Protein AF-A0A946B2M2-F1 (afdb_monomer_lite)

Secondary structure (DSSP, 8-state):
---------GGGSHHHHHHHHHHHHHHHHHHHHT-GGGGPBPTTSSBTTHHHHHHHHHHHHHHHHHHHSTTTT---HHHHH--HHHHHHHHHHHHHHHHHHHHHT-SSSSHHHHHHHHTT-TTTT-HHHHHHHHHHHHHHHTT-SSHHHHHHHHHHHHHHHHHHHHHHTPPPS--HHHHHHT--

pLDDT: mean 78.38, std 13.94, range [40.47, 95.69]

Structure (mmCIF, N/CA/C/O backbone):
data_AF-A0A946B2M2-F1
#
_entry.id   AF-A0A946B2M2-F1
#
loop_
_atom_site.group_PDB
_atom_site.id
_atom_site.type_symbol
_atom_site.label_atom_id
_atom_site.label_alt_id
_atom_site.label_comp_id
_atom_site.label_asym_id
_atom_site.label_entity_id
_atom_site.label_seq_id
_atom_site.pdbx_PDB_ins_code
_atom_site.Cartn_x
_atom_site.Cartn_y
_atom_site.Cartn_z
_atom_site.occupancy
_atom_site.B_iso_or_equiv
_atom_site.auth_seq_id
_atom_site.auth_comp_id
_atom_site.auth_asym_id
_atom_site.auth_atom_id
_atom_site.pdbx_PDB_model_num
ATOM 1 N N . MET A 1 1 ? -23.401 0.596 40.577 1.00 40.47 1 MET A N 1
ATOM 2 C CA . MET A 1 1 ? -22.222 1.170 39.893 1.00 40.47 1 MET A CA 1
ATOM 3 C C . MET A 1 1 ? -22.593 1.368 38.434 1.00 40.47 1 MET A C 1
ATOM 5 O O . MET A 1 1 ? -22.534 0.420 37.668 1.00 40.47 1 MET A O 1
ATOM 9 N N . ALA A 1 2 ? -23.082 2.554 38.077 1.00 41.03 2 ALA A N 1
ATOM 10 C CA . ALA A 1 2 ? -23.330 2.902 36.684 1.00 41.03 2 ALA A CA 1
ATOM 11 C C . ALA A 1 2 ? -21.979 3.279 36.066 1.00 41.03 2 ALA A C 1
ATOM 13 O O . ALA A 1 2 ? -21.450 4.355 36.348 1.00 41.03 2 ALA A O 1
ATOM 14 N N . SER A 1 3 ? -21.371 2.362 35.312 1.00 44.16 3 SER A N 1
ATOM 15 C CA . SER A 1 3 ? -20.248 2.710 34.448 1.00 44.16 3 SER A CA 1
ATOM 16 C C . SER A 1 3 ? -20.765 3.712 33.428 1.00 44.16 3 SER A C 1
ATOM 18 O O . SER A 1 3 ? -21.754 3.458 32.747 1.00 44.16 3 SER A O 1
ATOM 20 N N . SER A 1 4 ? -20.136 4.879 33.363 1.00 44.62 4 SER A N 1
ATOM 21 C CA . SER A 1 4 ? -20.379 5.841 32.302 1.00 44.62 4 SER A CA 1
ATOM 22 C C . SER A 1 4 ? -19.952 5.208 30.980 1.00 44.62 4 SER A C 1
ATOM 24 O O . SER A 1 4 ? -18.783 5.263 30.600 1.00 44.62 4 SER A O 1
ATOM 26 N N . ASP A 1 5 ? -20.904 4.568 30.300 1.00 46.06 5 ASP A N 1
ATOM 27 C CA . ASP A 1 5 ? -20.761 4.100 28.926 1.00 46.06 5 ASP A CA 1
ATOM 28 C C . ASP A 1 5 ? -20.533 5.326 28.044 1.00 46.06 5 ASP A C 1
ATOM 30 O O . ASP A 1 5 ? -21.447 5.917 27.469 1.00 46.06 5 ASP A O 1
ATOM 34 N N . ARG A 1 6 ? -19.271 5.751 27.938 1.00 54.22 6 ARG A N 1
ATOM 35 C CA . ARG A 1 6 ? -18.844 6.493 26.761 1.00 54.22 6 ARG A CA 1
ATOM 36 C C . ARG A 1 6 ? -19.046 5.523 25.616 1.00 54.22 6 ARG A C 1
ATOM 38 O O . ARG A 1 6 ? -18.248 4.600 25.471 1.00 54.22 6 ARG A O 1
ATOM 45 N N . SER A 1 7 ? -20.117 5.717 24.851 1.00 56.78 7 SER A N 1
ATOM 46 C CA . SER A 1 7 ? -20.388 4.942 23.647 1.00 56.78 7 SER A CA 1
ATOM 47 C C . SER A 1 7 ? -19.100 4.882 22.830 1.00 56.78 7 SER A C 1
ATOM 49 O O . SER A 1 7 ? -18.625 5.907 22.325 1.00 56.78 7 SER A O 1
ATOM 51 N N . V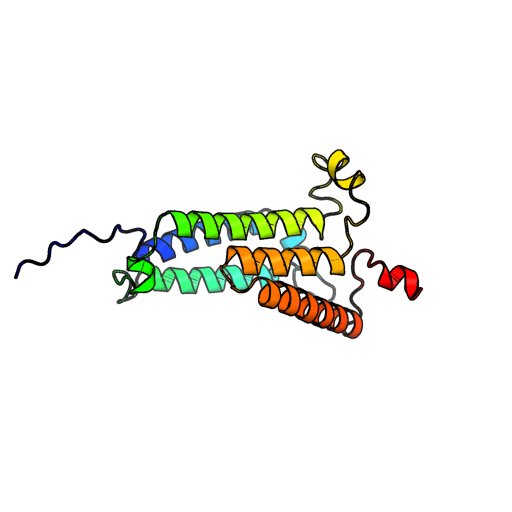AL A 1 8 ? -18.483 3.705 22.766 1.00 62.12 8 VAL A N 1
ATOM 52 C CA . VAL A 1 8 ? -17.344 3.481 21.885 1.00 62.12 8 VAL A CA 1
ATOM 53 C C . VAL A 1 8 ? -17.871 3.768 20.484 1.00 62.12 8 VAL A C 1
ATOM 55 O O . VAL A 1 8 ? -18.831 3.140 20.045 1.00 62.12 8 VAL A O 1
ATOM 58 N N . GLY A 1 9 ? -17.333 4.800 19.828 1.00 72.88 9 GLY A N 1
ATOM 59 C CA . GLY A 1 9 ? -17.824 5.213 18.514 1.00 72.88 9 GLY A CA 1
ATOM 60 C C . GLY A 1 9 ? -17.804 4.026 17.553 1.00 72.88 9 GLY A C 1
ATOM 61 O O . GLY A 1 9 ? -16.841 3.266 17.558 1.00 72.88 9 GLY A O 1
ATOM 62 N N . TRP A 1 10 ? -18.847 3.869 16.737 1.00 80.00 10 TRP A N 1
ATOM 63 C CA . TRP A 1 10 ? -19.050 2.704 15.862 1.00 80.00 10 TRP A CA 1
ATOM 64 C C . TRP A 1 10 ? -17.835 2.369 14.975 1.00 80.00 10 TRP A C 1
ATOM 66 O O . TRP A 1 10 ? -17.533 1.208 14.741 1.00 80.00 10 TRP A O 1
ATOM 76 N N . LEU A 1 11 ? -17.056 3.375 14.568 1.00 75.94 11 LEU A N 1
ATOM 77 C CA . LEU A 1 11 ? -15.802 3.204 13.816 1.00 75.94 11 LEU A CA 1
ATOM 78 C C . LEU A 1 11 ? -14.666 2.506 14.590 1.00 75.94 11 LEU A C 1
ATOM 80 O O . LEU A 1 11 ? -13.650 2.165 13.995 1.00 75.94 11 LEU A O 1
ATOM 84 N N . ARG A 1 12 ? -14.802 2.318 15.906 1.00 78.50 12 ARG A N 1
ATOM 85 C CA . ARG A 1 12 ? -13.830 1.634 16.777 1.00 78.50 12 ARG A CA 1
ATOM 86 C C . ARG A 1 12 ? -14.253 0.206 17.133 1.00 78.50 12 ARG A C 1
ATOM 88 O O . ARG A 1 12 ? -13.655 -0.394 18.023 1.00 78.50 12 ARG A O 1
ATOM 95 N N . THR A 1 13 ? -15.287 -0.323 16.481 1.00 85.50 13 THR A N 1
ATOM 96 C CA . THR A 1 13 ? -15.691 -1.730 16.589 1.00 85.50 13 THR A CA 1
ATOM 97 C C . THR A 1 13 ? -15.158 -2.528 15.403 1.00 85.50 13 THR A C 1
ATOM 99 O O . THR A 1 13 ? -14.848 -1.964 14.347 1.00 85.50 13 THR A O 1
ATOM 102 N N . ASN A 1 14 ? -15.104 -3.854 15.550 1.00 85.88 14 ASN A N 1
ATOM 103 C CA . ASN A 1 14 ? -14.783 -4.762 14.447 1.00 85.88 14 ASN A CA 1
ATOM 104 C C . ASN A 1 14 ? -15.678 -4.502 13.226 1.00 85.88 14 ASN A C 1
ATOM 106 O O . ASN A 1 14 ? -15.191 -4.505 12.100 1.00 85.88 14 ASN A O 1
ATOM 110 N N . GLN A 1 15 ? -16.965 -4.218 13.445 1.00 89.00 15 GLN A N 1
ATOM 111 C CA . GLN A 1 15 ? -17.914 -3.904 12.382 1.00 89.00 15 GLN A CA 1
ATOM 112 C C . GLN A 1 15 ? -17.542 -2.619 11.633 1.00 89.00 15 GLN A C 1
ATOM 114 O O . GLN A 1 15 ? -17.567 -2.607 10.404 1.00 89.00 15 GLN A O 1
ATOM 119 N N . GLY A 1 16 ? -17.176 -1.549 12.344 1.00 86.81 16 GLY A N 1
ATOM 120 C CA . GLY A 1 16 ? -16.793 -0.283 11.717 1.00 86.81 16 GLY A CA 1
ATOM 121 C C . GLY A 1 16 ? -15.514 -0.398 10.885 1.00 86.81 16 GLY A C 1
ATOM 122 O O . GLY A 1 16 ? -15.466 0.068 9.745 1.00 86.81 16 GLY A O 1
ATOM 123 N N . VAL A 1 17 ? -14.493 -1.074 11.421 1.00 87.50 17 VAL A N 1
ATOM 124 C CA . VAL A 1 17 ? -13.232 -1.322 10.702 1.00 87.50 17 VAL A CA 1
ATOM 125 C C . VAL A 1 17 ? -13.461 -2.247 9.506 1.00 87.50 17 VAL A C 1
ATOM 127 O O . VAL A 1 17 ? -12.996 -1.951 8.406 1.00 87.50 17 VAL A O 1
ATOM 130 N N . ALA A 1 18 ? -14.233 -3.322 9.684 1.00 90.38 18 ALA A N 1
ATOM 131 C CA . ALA A 1 18 ? -14.575 -4.231 8.597 1.00 90.38 18 ALA A CA 1
ATOM 132 C C . ALA A 1 18 ? -15.363 -3.523 7.486 1.00 90.38 18 ALA A C 1
ATOM 134 O O . ALA A 1 18 ? -15.085 -3.750 6.314 1.00 90.38 18 ALA A O 1
ATOM 135 N N . ALA A 1 19 ? -16.283 -2.612 7.820 1.00 91.81 19 ALA A N 1
ATOM 136 C CA . ALA A 1 19 ? -17.015 -1.834 6.820 1.00 91.81 19 ALA A CA 1
ATOM 137 C C . ALA A 1 19 ? -16.071 -0.967 5.976 1.00 91.81 19 ALA A C 1
ATOM 139 O O . ALA A 1 19 ? -16.176 -0.954 4.751 1.00 91.81 19 ALA A O 1
ATOM 140 N N . CYS A 1 20 ? -15.111 -0.295 6.620 1.00 89.31 20 CYS A N 1
ATOM 141 C CA . CYS A 1 20 ? -14.085 0.487 5.931 1.00 89.31 20 CYS A CA 1
ATOM 142 C C . CYS A 1 20 ? -13.247 -0.390 4.985 1.00 89.31 20 CYS A C 1
ATOM 144 O O . CYS A 1 20 ? -13.060 -0.052 3.816 1.00 89.31 20 CYS A O 1
ATOM 146 N N . LEU A 1 21 ? -12.806 -1.556 5.465 1.00 90.81 21 LEU A N 1
ATOM 147 C CA . LEU A 1 21 ? -12.039 -2.509 4.664 1.00 90.81 21 LEU A CA 1
ATOM 1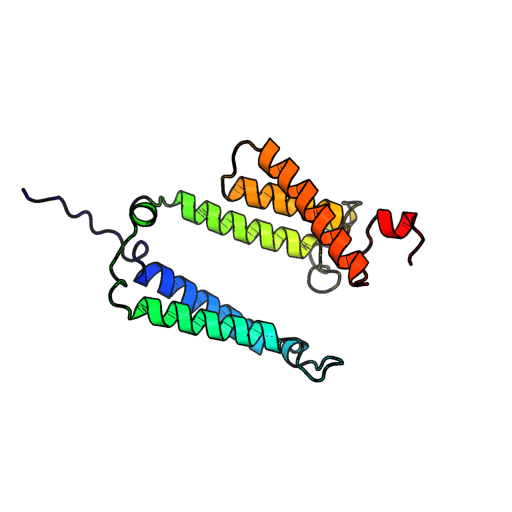48 C C . LEU A 1 21 ? -12.850 -3.072 3.489 1.00 90.81 21 LEU A C 1
ATOM 150 O O . LEU A 1 21 ? -12.305 -3.188 2.397 1.00 90.81 21 LEU A O 1
ATOM 154 N N . VAL A 1 22 ? -14.144 -3.365 3.661 1.00 95.06 22 VAL A N 1
ATOM 155 C CA . VAL A 1 22 ? -15.023 -3.785 2.554 1.00 95.06 22 VAL A CA 1
ATOM 156 C C . VAL A 1 22 ? -15.094 -2.703 1.483 1.00 95.06 22 VAL A C 1
ATOM 158 O O . VAL A 1 22 ? -14.900 -3.010 0.310 1.00 95.06 22 VAL A O 1
ATOM 161 N N . VAL A 1 23 ? -15.322 -1.443 1.867 1.00 94.12 23 VAL A N 1
ATOM 162 C CA . VAL A 1 23 ? -15.361 -0.324 0.911 1.00 94.12 23 VAL A CA 1
ATOM 163 C C . VAL A 1 23 ? -14.028 -0.198 0.169 1.00 94.12 23 VAL A C 1
ATOM 165 O O . VAL A 1 23 ? -14.025 -0.090 -1.056 1.00 94.12 23 VAL A O 1
ATOM 168 N N . ALA A 1 24 ? -12.900 -0.284 0.879 1.00 91.00 24 ALA A N 1
ATOM 169 C CA . ALA A 1 24 ? -11.573 -0.239 0.269 1.00 91.00 24 ALA A CA 1
ATOM 170 C C . ALA A 1 24 ? -11.327 -1.413 -0.700 1.00 91.00 24 ALA A C 1
ATOM 172 O O . ALA A 1 24 ? -10.805 -1.204 -1.793 1.00 91.00 24 ALA A O 1
ATOM 173 N N . MET A 1 25 ? -11.736 -2.634 -0.340 1.00 93.31 25 MET A N 1
ATOM 174 C CA . MET A 1 25 ? -11.599 -3.816 -1.200 1.00 93.31 25 MET A CA 1
ATOM 175 C C . MET A 1 25 ? -12.506 -3.747 -2.433 1.00 93.31 25 MET A C 1
ATOM 177 O O . MET A 1 25 ? -12.078 -4.116 -3.523 1.00 93.31 25 MET A O 1
ATOM 181 N N . LEU A 1 26 ? -13.736 -3.244 -2.293 1.00 95.69 26 LEU A N 1
ATOM 182 C CA . LEU A 1 26 ? -14.636 -3.022 -3.427 1.00 95.69 26 LEU A CA 1
ATOM 183 C C . LEU A 1 26 ? -14.085 -1.959 -4.380 1.00 95.69 26 LEU A C 1
ATOM 185 O O . LEU A 1 26 ? -14.120 -2.158 -5.591 1.00 95.69 26 LEU A O 1
ATOM 189 N N . ALA A 1 27 ? -13.532 -0.867 -3.846 1.00 94.31 27 ALA A N 1
ATOM 190 C CA . ALA A 1 27 ? -12.864 0.151 -4.651 1.00 94.31 27 ALA A CA 1
ATOM 191 C C . ALA A 1 27 ? -11.641 -0.423 -5.385 1.00 94.31 27 ALA A C 1
ATOM 193 O O . ALA A 1 27 ? -11.484 -0.185 -6.581 1.00 94.31 27 ALA A O 1
ATOM 194 N N . LEU A 1 28 ? -10.819 -1.233 -4.705 1.00 91.25 28 LEU A N 1
ATOM 195 C CA . LEU A 1 28 ? -9.676 -1.918 -5.312 1.00 91.25 28 LEU A CA 1
ATOM 196 C C . LEU A 1 28 ? -10.112 -2.875 -6.428 1.00 91.25 28 LEU A C 1
ATOM 198 O O . LEU A 1 28 ? -9.519 -2.862 -7.500 1.00 91.25 28 LEU A O 1
ATOM 202 N N . LEU A 1 29 ? -11.151 -3.683 -6.210 1.00 94.62 29 LEU A N 1
ATOM 203 C CA . LEU A 1 29 ? -11.682 -4.580 -7.239 1.00 94.62 29 LEU A CA 1
ATOM 204 C C . LEU A 1 29 ? -12.258 -3.802 -8.422 1.00 94.62 29 LEU A C 1
ATOM 206 O O . LEU A 1 29 ? -11.977 -4.153 -9.562 1.00 94.62 29 LEU A O 1
ATOM 210 N N . GLY A 1 30 ? -13.013 -2.732 -8.166 1.00 95.56 30 GLY A N 1
ATOM 211 C CA . GLY A 1 30 ? -13.525 -1.850 -9.215 1.00 95.56 30 GLY A CA 1
ATOM 212 C C . GLY A 1 30 ? -12.402 -1.224 -10.042 1.00 95.56 30 GLY A C 1
ATOM 213 O O . GLY A 1 30 ? -12.491 -1.197 -11.267 1.00 95.56 30 GLY A O 1
ATOM 214 N N . TYR A 1 31 ? -11.321 -0.794 -9.384 1.00 91.56 31 TYR A N 1
ATOM 215 C CA . TYR A 1 31 ? -10.114 -0.319 -10.053 1.00 91.56 31 TYR A CA 1
ATOM 216 C C . TYR A 1 31 ? -9.456 -1.425 -10.882 1.00 91.56 31 TYR A C 1
ATOM 218 O O . TYR A 1 31 ? -9.223 -1.227 -12.063 1.00 91.56 31 TYR A O 1
ATOM 226 N N . LEU A 1 32 ? -9.199 -2.607 -10.316 1.00 90.62 32 LEU A N 1
ATOM 227 C CA . LEU A 1 32 ? -8.558 -3.706 -11.047 1.00 90.62 32 LEU A CA 1
ATOM 228 C C . LEU A 1 32 ? -9.376 -4.137 -12.270 1.00 90.62 32 LEU A C 1
ATOM 230 O O . LEU A 1 32 ? -8.818 -4.349 -13.340 1.00 90.62 32 LEU A O 1
ATOM 234 N N . LEU A 1 33 ? -10.700 -4.220 -12.140 1.00 92.94 33 LEU A N 1
ATOM 235 C CA . LEU A 1 33 ? -11.577 -4.607 -13.244 1.00 92.94 33 LEU A CA 1
ATOM 236 C C . LEU A 1 33 ? -11.601 -3.583 -14.386 1.00 92.94 33 LEU A C 1
ATOM 238 O O . LEU A 1 33 ? -11.948 -3.966 -15.504 1.00 92.94 33 LEU A O 1
ATOM 242 N N . SER A 1 34 ? -11.231 -2.323 -14.126 1.00 93.62 34 SER A N 1
ATOM 243 C CA . SER A 1 34 ? -11.105 -1.284 -15.153 1.00 93.62 34 SER A CA 1
ATOM 244 C C . SER A 1 34 ? -9.740 -1.258 -15.841 1.00 93.62 34 SER A C 1
ATOM 246 O O . SER A 1 34 ? -9.561 -0.494 -16.784 1.00 93.62 34 SER A O 1
ATOM 248 N N . GLN A 1 35 ? -8.778 -2.068 -15.389 1.00 89.25 35 GLN A N 1
ATOM 249 C CA . GLN A 1 35 ? -7.440 -2.101 -15.962 1.00 89.25 35 GLN A CA 1
ATOM 250 C C . GLN A 1 35 ? -7.298 -3.188 -17.029 1.00 89.25 35 GLN A C 1
ATOM 252 O O . GLN A 1 35 ? -7.524 -4.368 -16.768 1.00 89.25 35 GLN A O 1
ATOM 257 N N . ASP A 1 36 ? -6.801 -2.816 -18.207 1.00 88.38 36 ASP A N 1
ATOM 258 C CA . ASP A 1 36 ? -6.590 -3.764 -19.308 1.00 88.38 36 ASP A CA 1
ATOM 259 C C . ASP A 1 36 ? -5.507 -4.808 -18.995 1.00 88.38 36 ASP A C 1
ATOM 261 O O . ASP A 1 36 ? -5.624 -5.975 -19.381 1.00 88.38 36 ASP A O 1
ATOM 265 N N . TRP A 1 37 ? -4.470 -4.425 -18.238 1.00 85.56 37 TRP A N 1
ATOM 266 C CA . TRP A 1 37 ? -3.379 -5.333 -17.864 1.00 85.56 37 TRP A CA 1
ATOM 267 C C . TRP A 1 37 ? -3.867 -6.533 -17.049 1.00 85.56 37 TRP A C 1
ATOM 269 O O . TRP A 1 37 ? -3.285 -7.614 -17.131 1.00 85.56 37 TRP A O 1
ATOM 279 N N . VAL A 1 38 ? -4.970 -6.387 -16.306 1.00 88.81 38 VAL A N 1
ATOM 280 C CA . VAL A 1 38 ? -5.547 -7.467 -15.493 1.00 88.81 38 VAL A CA 1
ATOM 281 C C . VAL A 1 38 ? -5.988 -8.642 -16.361 1.00 88.81 38 VAL A C 1
ATOM 283 O O . VAL A 1 38 ? -5.951 -9.788 -15.905 1.00 88.81 38 VAL A O 1
ATOM 286 N N . TYR A 1 39 ? -6.347 -8.380 -17.618 1.00 89.56 39 TYR A N 1
ATOM 287 C CA . TYR A 1 39 ? -6.812 -9.382 -18.570 1.00 89.56 39 TYR A CA 1
ATOM 288 C C . TYR A 1 39 ? -5.714 -9.912 -19.498 1.00 89.56 39 TYR A C 1
ATOM 290 O O . TYR A 1 39 ? -5.962 -10.881 -20.219 1.00 89.56 39 TYR A O 1
ATOM 298 N N . GLN A 1 40 ? -4.510 -9.333 -19.461 1.00 88.25 40 GLN A N 1
ATOM 299 C CA . GLN A 1 40 ? -3.381 -9.790 -20.271 1.00 88.25 40 GLN A CA 1
ATOM 300 C C . GLN A 1 40 ? -2.942 -11.191 -19.854 1.00 88.25 40 GLN A C 1
ATOM 302 O O . GLN A 1 40 ? -2.859 -11.506 -18.668 1.00 88.25 40 GLN A O 1
ATOM 307 N N . GLN A 1 41 ? -2.661 -12.040 -20.836 1.00 87.75 41 GLN A N 1
ATOM 308 C CA . GLN A 1 41 ? -2.279 -13.425 -20.606 1.00 87.75 41 GLN A CA 1
ATOM 309 C C . GLN A 1 41 ? -0.758 -13.547 -20.477 1.00 87.75 41 GLN A C 1
ATOM 311 O O . GLN A 1 41 ? -0.012 -13.024 -21.302 1.00 87.75 41 GLN A O 1
ATOM 316 N N . GLN A 1 42 ? -0.300 -14.231 -19.432 1.00 81.62 42 GLN A N 1
ATOM 317 C CA . GLN A 1 42 ? 1.104 -14.568 -19.233 1.00 81.62 42 GLN A CA 1
ATOM 318 C C . GLN A 1 42 ? 1.472 -15.873 -19.942 1.00 81.62 42 GLN A C 1
ATOM 320 O O . GLN A 1 42 ? 0.609 -16.647 -20.361 1.00 81.62 42 GLN A O 1
ATOM 325 N N . ARG A 1 43 ? 2.781 -16.129 -20.036 1.00 79.94 43 ARG A N 1
ATOM 326 C CA . ARG A 1 43 ? 3.365 -17.329 -20.654 1.00 79.94 43 ARG A CA 1
ATOM 327 C C . ARG A 1 43 ? 2.806 -18.639 -20.083 1.00 79.94 43 ARG A C 1
ATOM 329 O O . ARG A 1 43 ? 2.671 -19.605 -20.824 1.00 79.94 43 ARG A O 1
ATOM 336 N N . ASP A 1 44 ? 2.424 -18.642 -18.809 1.00 80.19 44 ASP A N 1
ATOM 337 C CA . ASP A 1 44 ? 1.860 -19.808 -18.116 1.00 80.19 44 ASP A CA 1
ATOM 338 C C . ASP A 1 44 ? 0.356 -20.012 -18.385 1.00 80.19 44 ASP A C 1
ATOM 340 O O . ASP A 1 44 ? -0.280 -20.888 -17.803 1.00 80.19 44 ASP A O 1
ATOM 344 N N . GLY A 1 45 ? -0.248 -19.190 -19.250 1.00 84.25 45 GLY A N 1
ATOM 345 C CA . GLY A 1 45 ? -1.659 -19.269 -19.633 1.00 84.25 45 GLY A CA 1
ATOM 346 C C . GLY A 1 45 ? -2.623 -18.570 -18.670 1.00 84.25 45 GLY A C 1
ATOM 347 O O . GLY A 1 45 ? -3.780 -18.352 -19.036 1.00 84.25 45 GLY A O 1
ATOM 348 N N . PHE A 1 46 ? -2.162 -18.160 -17.484 1.00 85.75 46 PHE A N 1
ATOM 349 C CA . PHE A 1 46 ? -2.934 -17.348 -16.541 1.00 85.75 46 PHE A CA 1
ATOM 350 C C . PHE A 1 46 ? -2.995 -15.876 -16.951 1.00 85.75 46 PHE A C 1
ATOM 352 O O . PHE A 1 46 ? -2.112 -15.364 -17.634 1.00 85.75 46 PHE A O 1
ATOM 359 N N . ARG A 1 47 ? -4.035 -15.171 -16.497 1.00 87.81 47 ARG A N 1
ATOM 360 C CA . ARG A 1 47 ? -4.099 -13.710 -16.617 1.00 87.81 47 ARG A CA 1
ATOM 361 C C . ARG A 1 47 ? -3.199 -13.056 -15.572 1.00 87.81 47 ARG A C 1
ATOM 363 O O . ARG A 1 47 ? -3.174 -13.507 -14.430 1.00 87.81 47 ARG A O 1
ATOM 370 N N . LEU A 1 48 ? -2.532 -11.966 -15.933 1.00 84.12 48 LEU A N 1
ATOM 371 C CA . LEU A 1 48 ? -1.591 -11.249 -15.069 1.00 84.12 48 LEU A CA 1
ATOM 372 C C . LEU A 1 48 ? -2.261 -10.772 -13.771 1.00 84.12 48 LEU A C 1
ATOM 374 O O . LEU A 1 48 ? -1.702 -10.909 -12.687 1.00 84.12 48 LEU A O 1
ATOM 378 N N . GLY A 1 49 ? -3.509 -10.305 -13.858 1.00 87.31 49 GLY A N 1
ATOM 379 C CA . GLY A 1 49 ? -4.289 -9.899 -12.689 1.00 87.31 49 GLY A CA 1
ATOM 380 C C . GLY A 1 49 ? -5.006 -11.032 -11.951 1.00 87.31 49 GLY A C 1
ATOM 381 O O . GLY A 1 49 ? -5.679 -10.754 -10.961 1.00 87.31 49 GLY A O 1
ATOM 382 N N . PHE A 1 50 ? -4.897 -12.294 -12.387 1.00 89.06 50 PHE A N 1
ATOM 383 C CA . PHE A 1 50 ? -5.654 -13.413 -11.806 1.00 89.06 50 PHE A CA 1
ATOM 384 C C . PHE A 1 50 ? -5.394 -13.576 -10.303 1.00 89.06 50 PHE A C 1
ATOM 386 O O . PHE A 1 50 ? -6.334 -13.537 -9.509 1.00 89.06 50 PHE A O 1
ATOM 393 N N . PHE A 1 51 ? -4.126 -13.701 -9.898 1.00 89.00 51 PHE A N 1
ATOM 394 C CA . PHE A 1 51 ? -3.764 -13.901 -8.491 1.00 89.00 51 PHE A CA 1
ATOM 395 C C . PHE A 1 51 ? -4.151 -12.708 -7.615 1.00 89.00 51 PHE A C 1
ATOM 397 O O . PHE A 1 51 ? -4.658 -12.891 -6.506 1.00 89.00 51 PHE A O 1
ATOM 404 N N . THR A 1 52 ? -3.976 -11.489 -8.127 1.00 89.38 52 THR A N 1
ATOM 405 C CA . THR A 1 52 ? -4.350 -10.256 -7.425 1.00 89.38 52 THR A CA 1
ATOM 406 C C . THR A 1 52 ? -5.862 -10.172 -7.221 1.00 89.38 52 THR A C 1
ATOM 408 O O . THR A 1 52 ? -6.313 -9.905 -6.107 1.00 89.38 52 THR A O 1
ATOM 411 N N . MET A 1 53 ? -6.658 -10.472 -8.255 1.00 91.94 53 MET A N 1
ATOM 412 C CA . MET A 1 53 ? -8.122 -10.487 -8.160 1.00 91.94 53 MET A CA 1
ATOM 413 C C . MET A 1 53 ? -8.625 -11.555 -7.189 1.00 91.94 53 MET A C 1
ATOM 415 O O . MET A 1 53 ? -9.466 -11.257 -6.345 1.00 91.94 53 MET A O 1
ATOM 419 N N . VAL A 1 54 ? -8.097 -12.782 -7.264 1.00 92.75 54 VAL A N 1
ATOM 420 C CA . VAL A 1 54 ? -8.473 -13.863 -6.339 1.00 92.75 54 VAL A CA 1
ATOM 421 C C . VAL A 1 54 ? -8.136 -13.480 -4.898 1.00 92.75 54 VAL A C 1
ATOM 423 O O . VAL A 1 54 ? -8.976 -13.635 -4.015 1.00 92.75 54 VAL A O 1
ATOM 426 N N . SER A 1 55 ? -6.952 -12.915 -4.659 1.00 92.81 55 SER A N 1
ATOM 427 C CA . SER A 1 55 ? -6.537 -12.473 -3.322 1.00 92.81 55 SER A CA 1
ATOM 428 C C . SER A 1 55 ? -7.456 -11.379 -2.772 1.00 92.81 55 SER A C 1
ATOM 430 O O . SER A 1 55 ? -7.915 -11.472 -1.632 1.00 92.81 55 SER A O 1
ATOM 432 N N . ALA A 1 56 ? -7.782 -10.373 -3.590 1.00 92.69 56 ALA A N 1
ATOM 433 C CA . ALA A 1 56 ? -8.704 -9.304 -3.212 1.00 92.69 56 ALA A CA 1
ATOM 434 C C . ALA A 1 56 ? -10.123 -9.835 -2.931 1.00 92.69 56 ALA A C 1
ATOM 436 O O . ALA A 1 56 ? -10.751 -9.422 -1.956 1.00 92.69 56 ALA A O 1
ATOM 437 N N . LEU A 1 57 ? -10.611 -10.795 -3.726 1.00 95.19 57 LEU A N 1
ATOM 438 C CA . LEU A 1 57 ? -11.907 -11.448 -3.512 1.00 95.19 57 LEU A CA 1
ATOM 439 C C . LEU A 1 57 ? -11.943 -12.258 -2.213 1.00 95.19 57 LEU A C 1
ATOM 441 O O . LEU A 1 57 ? -12.887 -12.127 -1.437 1.00 95.19 57 LEU A O 1
ATOM 445 N N . VAL A 1 58 ? -10.918 -13.070 -1.947 1.00 95.12 58 VAL A N 1
ATOM 446 C CA . VAL A 1 58 ? -10.826 -13.849 -0.703 1.00 95.12 58 VAL A CA 1
ATOM 447 C C . VAL A 1 58 ? -10.785 -12.914 0.505 1.00 95.12 58 VAL A C 1
ATOM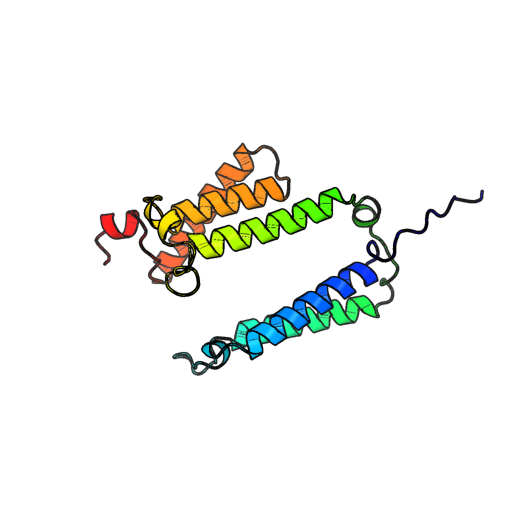 449 O O . VAL A 1 58 ? -11.516 -13.130 1.471 1.00 95.12 58 VAL A O 1
ATOM 452 N N . MET A 1 59 ? -10.000 -11.835 0.436 1.00 93.62 59 MET A N 1
ATOM 453 C CA . MET A 1 59 ? -9.955 -10.826 1.495 1.00 93.62 59 MET A CA 1
ATOM 454 C C . MET A 1 59 ? -11.327 -10.170 1.706 1.00 93.62 59 MET A C 1
ATOM 456 O O . MET A 1 59 ? -11.781 -10.063 2.844 1.00 93.62 59 MET A O 1
ATOM 460 N N . LEU A 1 60 ? -12.022 -9.791 0.628 1.00 95.31 60 LEU A N 1
ATOM 461 C CA . LEU A 1 60 ? -13.370 -9.222 0.699 1.00 95.31 60 LEU A CA 1
ATOM 462 C C . LEU A 1 60 ? -14.351 -10.172 1.403 1.00 95.31 60 LEU A C 1
ATOM 464 O O . LEU A 1 60 ? -15.127 -9.728 2.247 1.00 95.31 60 LEU A O 1
ATOM 468 N N . VAL A 1 61 ? -14.289 -11.472 1.104 1.00 94.62 61 VAL A N 1
ATOM 469 C CA . VAL A 1 61 ? -15.114 -12.493 1.768 1.00 94.62 61 VAL A CA 1
ATOM 470 C C . VAL A 1 61 ? -14.782 -12.583 3.261 1.00 94.62 61 VAL A C 1
ATOM 472 O O . VAL A 1 61 ? -15.688 -12.525 4.092 1.00 94.62 61 VAL A O 1
ATOM 475 N N . CYS A 1 62 ? -13.499 -12.665 3.623 1.00 93.25 62 CYS A N 1
ATOM 476 C CA . CYS A 1 62 ? -13.053 -12.731 5.020 1.00 93.25 62 CYS A CA 1
ATOM 477 C C . CYS A 1 62 ? -13.506 -11.509 5.837 1.00 93.25 62 CYS A C 1
ATOM 479 O O . CYS A 1 62 ? -14.050 -11.638 6.939 1.00 93.25 62 CYS A O 1
ATOM 481 N N . VAL A 1 63 ? -13.328 -10.311 5.282 1.00 92.88 63 VAL A N 1
ATOM 482 C CA . VAL A 1 63 ? -13.765 -9.066 5.925 1.00 92.88 63 VAL A CA 1
ATOM 483 C C . VAL A 1 63 ? -15.298 -8.992 5.969 1.00 92.88 63 VAL A C 1
ATOM 485 O O . VAL A 1 63 ? -15.866 -8.589 6.985 1.00 92.88 63 VAL A O 1
ATOM 488 N N . GLY A 1 64 ? -15.989 -9.465 4.929 1.00 92.25 64 GLY A N 1
ATOM 489 C CA . GLY A 1 64 ? -17.449 -9.574 4.896 1.00 92.25 64 GLY A CA 1
ATOM 490 C C . GLY A 1 64 ? -18.009 -10.463 6.010 1.00 92.25 64 GLY A C 1
ATOM 491 O O . GLY A 1 64 ? -18.971 -10.084 6.677 1.00 92.25 64 GLY A O 1
ATOM 492 N N . PHE A 1 65 ? -17.367 -11.597 6.307 1.00 92.81 65 PHE A N 1
ATOM 493 C CA . PHE A 1 65 ? -17.742 -12.423 7.461 1.00 92.81 65 PHE A CA 1
ATOM 494 C C . PHE A 1 65 ? -17.567 -11.690 8.794 1.00 92.81 65 PHE A C 1
ATOM 496 O O . PHE A 1 65 ? -18.365 -11.880 9.714 1.00 92.81 65 PHE A O 1
ATOM 503 N N . THR A 1 66 ? -16.571 -10.810 8.896 1.00 88.81 66 THR A N 1
ATOM 504 C CA . THR A 1 66 ? -16.328 -10.015 10.111 1.00 88.81 66 THR A CA 1
ATOM 505 C C . THR A 1 66 ? -17.457 -9.013 10.381 1.00 88.81 66 THR A C 1
ATOM 507 O O . THR A 1 66 ? -17.773 -8.755 11.542 1.00 88.81 66 THR A O 1
ATOM 510 N N . LEU A 1 67 ? -18.139 -8.514 9.340 1.00 89.19 67 LEU A N 1
ATOM 511 C CA . LEU A 1 67 ? -19.296 -7.617 9.488 1.00 89.19 67 LEU A CA 1
ATOM 512 C C . LEU A 1 67 ? -20.504 -8.279 10.161 1.00 89.19 67 LEU A C 1
ATOM 514 O O . LEU A 1 67 ? -21.249 -7.613 10.879 1.00 89.19 67 LEU A O 1
ATOM 518 N N . ILE A 1 68 ? -20.710 -9.570 9.903 1.00 90.81 68 ILE A N 1
ATOM 519 C CA . ILE A 1 68 ? -21.908 -10.316 10.326 1.00 90.81 68 ILE A CA 1
ATOM 520 C C . ILE A 1 68 ? -21.600 -11.215 11.537 1.00 90.81 68 ILE A C 1
ATOM 522 O O . ILE A 1 68 ? -22.503 -11.680 12.232 1.00 90.81 68 ILE A O 1
ATOM 526 N N . GLY A 1 69 ? -20.319 -11.459 11.814 1.00 85.75 69 GLY A N 1
ATOM 527 C CA . GLY A 1 69 ? -19.867 -12.365 12.859 1.00 85.75 69 GLY A CA 1
ATOM 528 C C . GLY A 1 69 ? -20.343 -11.986 14.264 1.00 85.75 69 GLY A C 1
ATOM 529 O O . GLY A 1 69 ? -20.613 -10.831 14.587 1.00 85.75 69 GLY A O 1
ATOM 530 N N . LYS A 1 70 ? -20.363 -12.979 15.161 1.00 85.69 70 LYS A N 1
ATOM 531 C CA . LYS A 1 70 ? -20.767 -12.800 16.570 1.00 85.69 70 LYS A CA 1
ATOM 532 C C . LYS A 1 70 ? -19.933 -11.754 17.325 1.00 85.69 70 LYS A C 1
ATOM 534 O O . LYS A 1 70 ? -20.384 -11.228 18.334 1.00 85.69 70 LYS A O 1
ATOM 539 N N . GLN A 1 71 ? -18.720 -11.467 16.854 1.00 83.19 71 GLN A N 1
ATOM 540 C CA . GLN A 1 71 ? -17.785 -10.523 17.468 1.00 83.19 71 GLN A CA 1
ATOM 541 C C . GLN A 1 71 ? -17.825 -9.125 16.821 1.00 83.19 71 GLN A C 1
ATOM 543 O O . GLN A 1 71 ? -16.947 -8.310 17.093 1.00 83.19 71 GLN A O 1
ATOM 548 N N . LYS A 1 72 ? -18.818 -8.823 15.971 1.00 80.81 72 LYS A N 1
ATOM 549 C CA . LYS A 1 72 ? -18.891 -7.564 15.204 1.00 80.81 72 LYS A CA 1
ATOM 550 C C . LYS A 1 72 ? -18.906 -6.301 16.081 1.00 80.81 72 LYS A C 1
ATOM 552 O O . LYS A 1 72 ? -18.264 -5.310 15.749 1.00 80.81 72 LYS A O 1
ATOM 557 N N . ASP A 1 73 ? -19.572 -6.355 17.232 1.00 81.06 73 ASP A N 1
ATOM 558 C CA . ASP A 1 73 ? -19.711 -5.205 18.138 1.00 81.06 73 ASP A CA 1
ATOM 559 C C . ASP A 1 73 ? -18.554 -5.103 19.144 1.00 81.06 73 ASP A C 1
ATOM 561 O O . ASP A 1 73 ? -18.502 -4.175 19.950 1.00 81.06 73 ASP A O 1
ATOM 565 N N . GLN A 1 74 ? -17.612 -6.051 19.114 1.00 82.25 74 GLN A N 1
ATOM 566 C CA . GLN A 1 74 ? -16.474 -6.037 20.023 1.00 82.25 74 GLN A CA 1
ATOM 567 C C . GLN A 1 74 ? -15.445 -5.005 19.562 1.00 82.25 74 GLN A C 1
ATOM 569 O O . GLN A 1 74 ? -15.135 -4.881 18.376 1.00 82.25 74 GLN A O 1
ATOM 574 N N . ALA A 1 75 ? -14.901 -4.279 20.531 1.00 78.50 75 ALA A N 1
ATOM 575 C CA . ALA A 1 75 ? -13.708 -3.470 20.367 1.00 78.50 75 ALA A CA 1
ATOM 576 C C . ALA A 1 75 ? -12.593 -4.146 21.163 1.00 78.50 75 ALA A C 1
ATOM 578 O O . ALA A 1 75 ? -12.730 -4.356 22.373 1.00 78.50 75 ALA A O 1
ATOM 579 N N . THR A 1 76 ? -11.491 -4.505 20.504 1.00 78.25 76 THR A N 1
ATOM 580 C CA . THR A 1 76 ? -10.314 -4.974 21.239 1.00 78.25 76 THR A CA 1
ATOM 581 C C . THR A 1 76 ? -9.784 -3.844 22.131 1.00 78.25 76 THR A C 1
ATOM 583 O O . THR A 1 76 ? -9.996 -2.663 21.829 1.00 78.25 76 THR A O 1
ATOM 586 N N . PRO A 1 77 ? -9.069 -4.159 23.226 1.00 74.62 77 PRO A N 1
ATOM 587 C CA . PRO A 1 77 ? -8.526 -3.140 24.127 1.00 74.62 77 PRO A CA 1
ATOM 588 C C . PRO A 1 77 ? -7.632 -2.116 23.414 1.00 74.62 77 PRO A C 1
ATOM 590 O O . PRO A 1 77 ? -7.556 -0.962 23.832 1.00 74.62 77 PRO A O 1
ATOM 593 N N . GLU A 1 78 ? -6.976 -2.530 22.331 1.00 76.88 78 GLU A N 1
ATOM 594 C CA . GLU A 1 78 ? -6.145 -1.684 21.474 1.00 76.88 78 GLU A CA 1
ATOM 595 C C . GLU A 1 78 ? -6.999 -0.742 20.614 1.00 76.88 78 GLU A C 1
ATOM 597 O O . GLU A 1 78 ? -6.771 0.468 20.633 1.00 76.88 78 GLU A O 1
ATOM 602 N N . MET A 1 79 ? -8.049 -1.253 19.956 1.00 73.44 79 MET A N 1
ATOM 603 C CA . MET A 1 79 ? -8.988 -0.442 19.164 1.00 73.44 79 MET A CA 1
ATOM 604 C C . MET A 1 79 ? -9.768 0.561 20.017 1.00 73.44 79 MET A C 1
ATOM 606 O O . MET A 1 79 ? -9.964 1.712 19.621 1.00 73.44 79 MET A O 1
ATOM 610 N N . ALA A 1 80 ? -10.151 0.171 21.234 1.00 75.94 80 ALA A N 1
ATOM 611 C CA . ALA A 1 80 ? -10.824 1.061 22.176 1.00 75.94 80 ALA A CA 1
ATOM 612 C C . ALA A 1 80 ? -9.941 2.257 22.588 1.00 75.94 80 ALA A C 1
ATOM 614 O O . ALA A 1 80 ? -10.453 3.346 22.870 1.00 75.94 80 ALA A O 1
ATOM 615 N N . ARG A 1 81 ? -8.612 2.067 22.595 1.00 78.75 81 ARG A N 1
ATOM 616 C CA . ARG A 1 81 ? -7.612 3.092 22.934 1.00 78.75 81 ARG A CA 1
ATOM 617 C C . ARG A 1 81 ? -7.144 3.913 21.733 1.00 78.75 81 ARG A C 1
ATOM 619 O O . ARG A 1 81 ? -6.441 4.902 21.954 1.00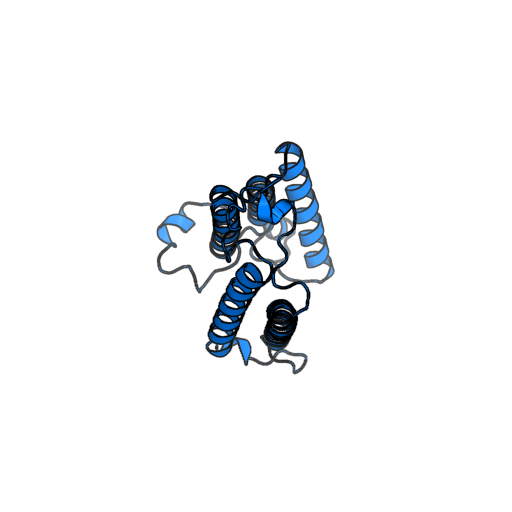 78.75 81 ARG A O 1
ATOM 626 N N . MET A 1 82 ? -7.540 3.554 20.508 1.00 73.94 82 MET A N 1
ATOM 627 C CA . MET A 1 82 ? -7.125 4.275 19.304 1.00 73.94 82 MET A CA 1
ATOM 628 C C . MET A 1 82 ? -7.523 5.747 19.376 1.00 73.94 82 MET A C 1
ATOM 630 O O . MET A 1 82 ? -8.675 6.121 19.639 1.00 73.94 82 MET A O 1
ATOM 634 N N . ARG A 1 83 ? -6.540 6.600 19.109 1.00 79.38 83 ARG A N 1
ATOM 635 C CA . ARG A 1 83 ? -6.703 8.043 18.962 1.00 79.38 83 ARG A CA 1
ATOM 636 C C . ARG A 1 83 ? -6.813 8.384 17.478 1.00 79.38 83 ARG A C 1
ATOM 638 O O . ARG A 1 83 ? -6.360 7.640 16.616 1.00 79.38 83 ARG A O 1
ATOM 645 N N . GLY A 1 84 ? -7.369 9.554 17.159 1.00 76.56 84 GLY A N 1
ATOM 646 C CA . GLY A 1 84 ? -7.392 10.052 15.773 1.00 76.56 84 GLY A CA 1
ATOM 647 C C . GLY A 1 84 ? -5.991 10.164 15.148 1.00 76.56 84 GLY A C 1
ATOM 648 O O . GLY A 1 84 ? -5.840 10.035 13.939 1.00 76.56 84 GLY A O 1
ATOM 649 N N . SER A 1 85 ? -4.947 10.306 15.972 1.00 80.62 85 SER A N 1
ATOM 650 C CA . SER A 1 85 ? -3.547 10.261 15.535 1.00 80.62 85 SER A CA 1
ATOM 651 C C . SER A 1 85 ? -3.125 8.919 14.934 1.00 80.62 85 SER A C 1
ATOM 653 O O . SER A 1 85 ? -2.216 8.891 14.112 1.00 80.62 85 SER A O 1
ATOM 655 N N . ASP A 1 86 ? -3.761 7.813 15.319 1.00 82.06 86 ASP A N 1
ATOM 656 C CA . ASP A 1 86 ? -3.415 6.487 14.798 1.00 82.06 86 ASP A CA 1
ATOM 657 C C . ASP A 1 86 ? -3.947 6.302 13.370 1.00 82.06 86 ASP A C 1
ATOM 659 O O . ASP A 1 86 ? -3.279 5.702 12.532 1.00 82.06 86 ASP A O 1
ATOM 663 N N . TRP A 1 87 ? -5.078 6.938 13.045 1.00 80.12 87 TRP A N 1
ATOM 664 C CA . TRP A 1 87 ? -5.569 7.044 11.668 1.00 80.12 87 TRP A CA 1
ATOM 665 C C . TRP A 1 87 ? -4.623 7.854 10.783 1.00 80.12 87 TRP A C 1
ATOM 667 O O . TRP A 1 87 ? -4.335 7.445 9.662 1.00 80.12 87 TRP A O 1
ATOM 677 N N . LEU A 1 88 ? -4.074 8.959 11.301 1.00 85.69 88 LEU A N 1
ATOM 678 C CA . LEU A 1 88 ? -3.054 9.737 10.590 1.00 85.69 88 LEU A CA 1
ATOM 679 C C . LEU A 1 88 ? -1.792 8.911 10.313 1.00 85.69 88 LEU A C 1
ATOM 681 O O . LEU A 1 88 ? -1.227 9.031 9.232 1.00 85.69 88 LEU A O 1
ATOM 685 N N . ARG A 1 89 ? -1.372 8.040 11.241 1.00 84.62 89 ARG A N 1
ATOM 686 C CA . ARG A 1 89 ? -0.255 7.106 11.006 1.00 84.62 89 ARG A CA 1
ATOM 687 C C . ARG A 1 89 ? -0.582 6.078 9.926 1.00 84.62 89 ARG A C 1
ATOM 689 O O . ARG A 1 89 ? 0.266 5.814 9.083 1.00 84.62 89 ARG A O 1
ATOM 696 N N . GLY A 1 90 ? -1.806 5.547 9.911 1.00 83.38 90 GLY A N 1
ATOM 697 C CA . GLY A 1 90 ? -2.274 4.659 8.842 1.00 83.38 90 GLY A CA 1
ATOM 698 C C . GLY A 1 90 ? -2.253 5.340 7.470 1.00 83.38 90 GLY A C 1
ATOM 699 O O . GLY A 1 90 ? -1.699 4.797 6.519 1.00 83.38 90 GLY A O 1
ATOM 700 N N . ILE A 1 91 ? -2.766 6.572 7.383 1.00 86.38 91 ILE A N 1
ATOM 701 C CA . ILE A 1 91 ? -2.706 7.387 6.159 1.00 86.38 91 ILE A CA 1
ATOM 702 C C . ILE A 1 91 ? -1.250 7.664 5.766 1.00 86.38 91 ILE A C 1
ATOM 704 O O . ILE A 1 91 ? -0.895 7.505 4.604 1.00 86.38 91 ILE A O 1
ATOM 708 N N . ALA A 1 92 ? -0.385 8.019 6.717 1.00 86.81 92 ALA A N 1
ATOM 709 C CA . ALA A 1 92 ? 1.036 8.240 6.456 1.00 86.81 92 ALA A CA 1
ATOM 710 C C . ALA A 1 92 ? 1.737 6.976 5.925 1.00 86.81 92 ALA A C 1
ATOM 712 O O . ALA A 1 92 ? 2.596 7.078 5.048 1.00 86.81 92 ALA A O 1
ATOM 713 N N . ALA A 1 93 ? 1.357 5.789 6.406 1.00 86.06 93 ALA A N 1
ATOM 714 C CA . ALA A 1 93 ? 1.883 4.522 5.904 1.00 86.06 93 ALA A CA 1
ATOM 715 C C . ALA A 1 93 ? 1.434 4.265 4.456 1.00 86.06 93 ALA A C 1
ATOM 717 O O . ALA A 1 93 ? 2.262 3.921 3.614 1.00 86.06 93 ALA A O 1
ATOM 718 N N . LEU A 1 94 ? 0.158 4.520 4.140 1.00 84.69 94 LEU A N 1
ATOM 719 C CA . LEU A 1 94 ? -0.358 4.442 2.768 1.00 84.69 94 LEU A CA 1
ATOM 720 C C . LEU A 1 94 ? 0.331 5.450 1.837 1.00 84.69 94 LEU A C 1
ATOM 722 O O . LEU A 1 94 ? 0.702 5.102 0.720 1.00 84.69 94 LEU A O 1
ATOM 726 N N . LEU A 1 95 ? 0.564 6.679 2.304 1.00 86.31 95 LEU A N 1
ATOM 727 C CA . LEU A 1 95 ? 1.305 7.691 1.550 1.00 86.31 95 LEU A CA 1
ATOM 728 C C . LEU A 1 95 ? 2.758 7.274 1.321 1.00 86.31 95 LEU A C 1
ATOM 730 O O . LEU A 1 95 ? 3.281 7.480 0.235 1.00 86.31 95 LEU A O 1
ATOM 734 N N . THR A 1 96 ? 3.398 6.641 2.304 1.00 84.94 96 THR A N 1
ATOM 735 C CA . THR A 1 96 ? 4.766 6.120 2.156 1.00 84.94 96 THR A CA 1
ATOM 736 C C . THR A 1 96 ? 4.823 5.014 1.096 1.00 84.94 96 THR A C 1
ATOM 738 O O . THR A 1 96 ? 5.752 4.994 0.292 1.00 84.94 96 THR A O 1
ATOM 741 N N . MET A 1 97 ? 3.808 4.142 1.029 1.00 82.81 97 MET A N 1
ATOM 742 C CA . MET A 1 97 ? 3.666 3.156 -0.055 1.00 82.81 97 MET A CA 1
ATOM 743 C C . MET A 1 97 ? 3.464 3.816 -1.420 1.00 82.81 97 MET A C 1
ATOM 745 O O . MET A 1 97 ? 4.105 3.412 -2.386 1.00 82.81 97 MET A O 1
ATOM 749 N N . LEU A 1 98 ? 2.620 4.847 -1.499 1.00 81.69 98 LEU A N 1
ATOM 750 C CA . LEU A 1 98 ? 2.397 5.595 -2.738 1.00 81.69 98 LEU A CA 1
ATOM 751 C C . LEU A 1 98 ? 3.684 6.275 -3.226 1.00 81.69 98 LEU A C 1
ATOM 753 O O . LEU A 1 98 ? 4.026 6.175 -4.400 1.00 81.69 98 LEU A O 1
ATOM 757 N N . VAL A 1 99 ? 4.414 6.926 -2.319 1.00 79.50 99 VAL A N 1
ATOM 758 C CA . VAL A 1 99 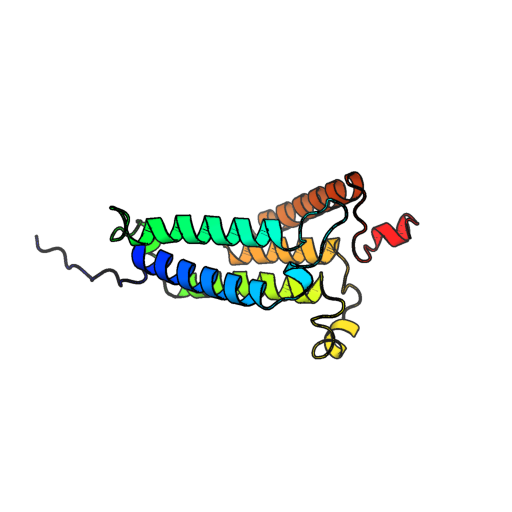? 5.698 7.576 -2.610 1.00 79.50 99 VAL A CA 1
ATOM 759 C C . VAL A 1 99 ? 6.714 6.556 -3.124 1.00 79.50 99 VAL A C 1
ATOM 761 O O . VAL A 1 99 ? 7.362 6.806 -4.134 1.00 79.50 99 VAL A O 1
ATOM 764 N N . TYR A 1 100 ? 6.816 5.386 -2.487 1.00 78.75 100 TYR A N 1
ATOM 765 C CA . TYR A 1 100 ? 7.693 4.318 -2.968 1.00 78.75 100 TYR A CA 1
ATOM 766 C C . TYR A 1 100 ? 7.306 3.826 -4.363 1.00 78.75 100 TYR A C 1
ATOM 768 O O . TYR A 1 100 ? 8.178 3.705 -5.215 1.00 78.75 100 TYR A O 1
ATOM 776 N N . TYR A 1 101 ? 6.017 3.593 -4.621 1.00 74.69 101 TYR A N 1
ATOM 777 C CA . TYR A 1 101 ? 5.549 3.164 -5.939 1.00 74.69 101 TYR A CA 1
ATOM 778 C C . TYR A 1 101 ? 5.954 4.157 -7.042 1.00 74.69 101 TYR A C 1
ATOM 780 O O . TYR A 1 101 ? 6.508 3.746 -8.061 1.00 74.69 101 TYR A O 1
ATOM 788 N N . VAL A 1 102 ? 5.750 5.458 -6.804 1.00 72.31 102 VAL A N 1
ATOM 789 C CA . VAL A 1 102 ? 6.114 6.530 -7.748 1.00 72.31 102 VAL A CA 1
ATOM 790 C C . VAL A 1 102 ? 7.626 6.590 -7.990 1.00 72.31 102 VAL 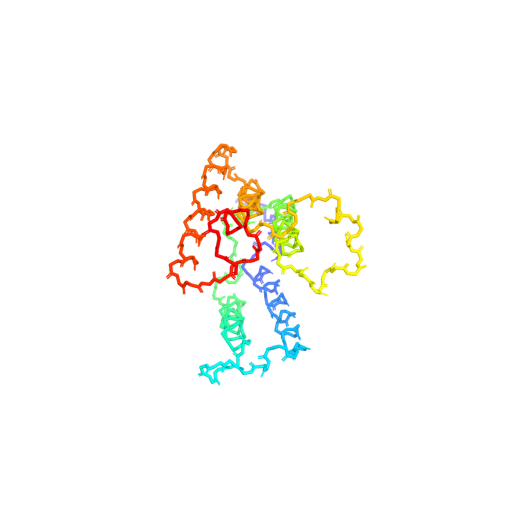A C 1
ATOM 792 O O . VAL A 1 102 ? 8.054 6.783 -9.121 1.00 72.31 102 VAL A O 1
ATOM 795 N N . LEU A 1 103 ? 8.440 6.425 -6.945 1.00 70.38 103 LEU A N 1
ATOM 796 C CA . LEU A 1 103 ? 9.894 6.605 -7.032 1.00 70.38 103 LEU A CA 1
ATOM 797 C C . LEU A 1 103 ? 10.643 5.367 -7.539 1.00 70.38 103 LEU A C 1
ATOM 799 O O . LEU A 1 103 ? 11.675 5.504 -8.197 1.00 70.38 103 LEU A O 1
ATOM 803 N N . ALA A 1 104 ? 10.147 4.171 -7.217 1.00 67.75 104 ALA A N 1
ATOM 804 C CA . ALA A 1 104 ? 10.853 2.919 -7.464 1.00 67.75 104 ALA A CA 1
ATOM 805 C C . ALA A 1 104 ? 10.392 2.184 -8.725 1.00 67.75 104 ALA A C 1
ATOM 807 O O . ALA A 1 104 ? 11.207 1.501 -9.341 1.00 67.75 104 ALA A O 1
ATOM 808 N N . TRP A 1 105 ? 9.106 2.256 -9.088 1.00 64.50 105 TRP A N 1
ATOM 809 C CA . TRP A 1 105 ? 8.552 1.299 -10.051 1.00 64.50 105 TRP A CA 1
ATOM 810 C C . TRP A 1 105 ? 8.124 1.900 -11.381 1.00 64.50 105 TRP A C 1
ATOM 812 O O . TRP A 1 105 ? 8.047 1.179 -12.374 1.00 64.50 105 TRP A O 1
ATOM 822 N N . ASP A 1 106 ? 7.838 3.198 -11.438 1.00 58.12 106 ASP A N 1
ATOM 823 C CA . ASP A 1 106 ? 6.975 3.657 -12.507 1.00 58.12 106 ASP A CA 1
ATOM 824 C C . ASP A 1 106 ? 7.641 4.537 -13.565 1.00 58.12 106 ASP A C 1
ATOM 826 O O . ASP A 1 106 ? 7.652 5.767 -13.491 1.00 58.12 106 ASP A O 1
ATOM 830 N N . ALA A 1 107 ? 8.133 3.861 -14.602 1.00 51.97 107 ALA A N 1
ATOM 831 C CA . ALA A 1 107 ? 8.681 4.468 -15.803 1.00 51.97 107 ALA A CA 1
ATOM 832 C C . ALA A 1 107 ? 7.624 4.940 -16.827 1.00 51.97 107 ALA A C 1
ATOM 834 O O . ALA A 1 107 ? 8.031 5.469 -17.854 1.00 51.97 107 ALA A O 1
ATOM 835 N N . HIS A 1 108 ? 6.308 4.751 -16.625 1.00 46.91 108 HIS A N 1
ATOM 836 C CA . HIS A 1 108 ? 5.287 5.150 -17.624 1.00 46.91 108 HIS A CA 1
ATOM 837 C C . HIS A 1 108 ? 3.977 5.726 -17.046 1.00 46.91 108 HIS A C 1
ATOM 839 O O . HIS A 1 108 ? 3.370 6.578 -17.681 1.00 46.91 108 HIS A O 1
ATOM 845 N N . PHE A 1 109 ? 3.522 5.309 -15.867 1.00 44.34 109 PHE A N 1
ATOM 846 C CA . PHE A 1 109 ? 2.238 5.697 -15.260 1.00 44.34 109 PHE A CA 1
ATOM 847 C C . PHE A 1 109 ? 2.347 6.929 -14.318 1.00 44.34 109 PHE A C 1
ATOM 849 O O . PHE A 1 109 ? 1.340 7.563 -14.005 1.00 44.34 109 PHE A O 1
ATOM 856 N N . SER A 1 110 ? 3.566 7.358 -13.955 1.00 48.78 110 SER A N 1
ATOM 857 C CA . SER A 1 110 ? 3.843 8.485 -13.041 1.00 48.78 110 SER A CA 1
ATOM 858 C C . SER A 1 110 ? 4.668 9.615 -13.671 1.00 48.78 110 SER A C 1
ATOM 860 O O . SER A 1 110 ? 4.782 10.704 -13.101 1.00 48.78 110 SER A O 1
ATOM 862 N N . GLN A 1 111 ? 5.238 9.377 -14.856 1.00 53.03 111 GLN A N 1
ATOM 863 C CA . GLN A 1 111 ? 6.277 10.240 -15.409 1.00 53.03 111 GLN A CA 1
ATOM 864 C C . GLN A 1 111 ? 5.770 11.562 -15.991 1.00 53.03 111 GLN A C 1
ATOM 866 O O . GLN A 1 111 ? 6.580 12.466 -16.120 1.00 53.03 111 GLN A O 1
ATOM 871 N N . ASP A 1 112 ? 4.486 11.753 -16.295 1.00 58.75 112 ASP A N 1
ATOM 872 C CA . ASP A 1 112 ? 4.073 12.968 -17.024 1.00 58.75 112 ASP A CA 1
ATOM 873 C C . ASP A 1 112 ? 4.033 14.242 -16.165 1.00 58.75 112 ASP A C 1
ATOM 875 O O . ASP A 1 112 ? 4.357 15.326 -16.646 1.00 58.75 112 ASP A O 1
ATOM 879 N N . TRP A 1 113 ? 3.679 14.142 -14.882 1.00 63.59 113 TRP A N 1
ATOM 880 C CA . TRP A 1 113 ? 3.480 15.313 -14.013 1.00 63.59 113 TRP A CA 1
ATOM 881 C C . TRP A 1 113 ? 4.571 15.495 -12.947 1.00 63.59 113 TRP A C 1
ATOM 883 O O . TRP A 1 113 ? 4.678 16.577 -12.370 1.00 63.59 113 TRP A O 1
ATOM 893 N N . VAL A 1 114 ? 5.412 14.479 -12.706 1.00 61.56 114 VAL A N 1
ATOM 894 C CA . VAL A 1 114 ? 6.492 14.519 -11.696 1.00 61.56 114 VAL A CA 1
ATOM 895 C C . VAL A 1 114 ? 7.892 14.421 -12.325 1.00 61.56 114 VAL A C 1
ATOM 897 O O . VAL A 1 114 ? 8.882 14.615 -11.621 1.00 61.56 114 VAL A O 1
ATOM 900 N N . ARG A 1 115 ? 8.009 14.213 -13.652 1.00 62.22 115 ARG A N 1
ATOM 901 C CA . ARG A 1 115 ? 9.302 14.058 -14.361 1.00 62.22 115 ARG A CA 1
ATOM 902 C C . ARG A 1 115 ? 10.335 15.106 -13.990 1.00 62.22 115 ARG A C 1
ATOM 904 O O . ARG A 1 115 ? 11.455 14.774 -13.639 1.00 62.22 115 ARG A O 1
ATOM 911 N N . ALA A 1 116 ? 9.923 16.372 -14.023 1.00 65.38 116 ALA A N 1
ATOM 912 C CA . ALA A 1 116 ? 10.810 17.506 -13.800 1.00 65.38 116 ALA A CA 1
ATOM 913 C C . ALA A 1 116 ? 11.409 17.528 -12.385 1.00 65.38 116 ALA A C 1
ATOM 915 O O . ALA A 1 116 ? 12.470 18.106 -12.180 1.00 65.38 116 ALA A O 1
ATOM 916 N N . ILE A 1 117 ? 10.734 16.909 -11.411 1.00 65.56 117 ILE A N 1
ATOM 917 C CA . ILE A 1 117 ? 11.227 16.763 -10.037 1.00 65.56 117 ILE A CA 1
ATOM 918 C C . ILE A 1 117 ? 12.113 15.516 -9.933 1.00 65.56 117 ILE A C 1
ATOM 920 O O . ILE A 1 117 ? 13.164 15.561 -9.299 1.00 65.56 117 ILE A O 1
ATOM 924 N N . LEU A 1 118 ? 11.703 14.411 -10.561 1.00 64.06 118 LEU A N 1
ATOM 925 C CA . LEU A 1 118 ? 12.416 13.132 -10.508 1.00 64.06 118 LEU A CA 1
ATOM 926 C C . LEU A 1 118 ? 13.748 13.143 -11.271 1.00 64.06 118 LEU A C 1
ATOM 928 O O . LEU A 1 118 ? 14.695 12.507 -10.814 1.00 64.06 118 LEU A O 1
ATOM 932 N N . ASP A 1 119 ? 13.855 13.922 -12.352 1.00 66.44 119 ASP A N 1
ATOM 933 C CA . ASP A 1 119 ? 15.098 14.119 -13.117 1.00 66.44 119 ASP A CA 1
ATOM 934 C C . ASP A 1 119 ? 16.195 14.827 -12.293 1.00 66.44 119 ASP A C 1
ATOM 936 O O . ASP A 1 119 ? 17.379 14.731 -12.613 1.00 66.44 119 ASP A O 1
ATOM 940 N N . VAL A 1 120 ? 15.831 15.521 -11.206 1.00 66.56 120 VAL A N 1
ATOM 941 C CA . VAL A 1 120 ? 16.792 16.158 -10.285 1.00 66.56 120 VAL A CA 1
ATOM 942 C C . VAL A 1 120 ? 17.421 15.135 -9.331 1.00 66.56 120 VAL A C 1
ATOM 944 O O . VAL A 1 120 ? 18.483 15.391 -8.761 1.00 66.56 120 VAL A O 1
ATOM 947 N N . ILE A 1 121 ? 16.787 13.974 -9.134 1.00 65.00 121 ILE A N 1
ATOM 948 C CA . ILE A 1 121 ? 17.229 12.963 -8.174 1.00 65.00 121 ILE A CA 1
ATOM 949 C C . ILE A 1 121 ? 18.042 11.889 -8.921 1.00 65.00 121 ILE A C 1
ATOM 951 O O . ILE A 1 121 ? 17.470 11.092 -9.662 1.00 65.00 121 ILE A O 1
ATOM 955 N N . PRO A 1 122 ? 19.369 11.795 -8.701 1.00 59.91 122 PRO A N 1
ATOM 956 C CA . PRO A 1 122 ? 20.256 10.935 -9.495 1.00 59.91 122 PRO A CA 1
ATOM 957 C C . PRO A 1 122 ? 20.069 9.425 -9.262 1.00 59.91 122 PRO A C 1
ATOM 959 O O . PRO A 1 122 ? 20.692 8.625 -9.948 1.00 59.91 122 PRO A O 1
ATOM 962 N N . PHE A 1 123 ? 19.228 9.030 -8.300 1.00 62.66 123 PHE A N 1
ATOM 963 C CA . PHE A 1 123 ? 18.988 7.636 -7.905 1.00 62.66 123 PHE A CA 1
ATOM 964 C C . PHE A 1 123 ? 17.550 7.167 -8.187 1.00 62.66 123 PHE A C 1
ATOM 966 O O . PHE A 1 123 ? 17.105 6.158 -7.637 1.00 62.66 123 PHE A O 1
ATOM 973 N N . THR A 1 124 ? 16.773 7.911 -8.978 1.00 54.91 124 THR A N 1
ATOM 974 C CA . THR A 1 124 ? 15.413 7.500 -9.360 1.00 54.91 124 THR A CA 1
ATOM 975 C C . THR A 1 124 ? 15.472 6.186 -10.146 1.00 54.91 124 THR A C 1
ATOM 977 O O . THR A 1 124 ? 16.216 6.083 -11.117 1.00 54.91 124 THR A O 1
ATOM 980 N N . GLY A 1 125 ? 14.710 5.174 -9.717 1.00 59.41 125 GLY A N 1
ATOM 981 C CA . GLY A 1 125 ? 14.723 3.835 -10.322 1.00 59.41 125 GLY A CA 1
ATOM 982 C C . GLY A 1 125 ? 15.719 2.831 -9.725 1.00 59.41 125 GLY A C 1
ATOM 983 O O . GLY A 1 125 ? 15.671 1.668 -10.116 1.00 59.41 125 GLY A O 1
ATOM 984 N N . ASP A 1 126 ? 16.566 3.217 -8.756 1.00 69.12 126 ASP A N 1
ATOM 985 C CA . ASP A 1 126 ? 17.427 2.250 -8.056 1.00 69.12 126 ASP A CA 1
ATOM 986 C C . ASP A 1 126 ? 16.629 1.484 -6.990 1.00 69.12 126 ASP A C 1
ATOM 988 O O . ASP A 1 126 ? 16.311 2.001 -5.909 1.00 69.12 126 ASP A O 1
ATOM 992 N N . PHE A 1 127 ? 16.313 0.225 -7.305 1.00 72.44 127 PHE A N 1
ATOM 993 C CA . PHE A 1 127 ? 15.548 -0.668 -6.438 1.00 72.44 127 PHE A CA 1
ATOM 994 C C . PHE A 1 127 ? 16.118 -0.743 -5.015 1.00 72.44 127 PHE A C 1
ATOM 996 O O . PHE A 1 127 ? 15.360 -0.690 -4.044 1.00 72.44 127 PHE A O 1
ATOM 1003 N N . LEU A 1 128 ? 17.441 -0.859 -4.859 1.00 77.62 128 LEU A N 1
ATOM 1004 C CA . LEU A 1 128 ? 18.039 -1.150 -3.556 1.00 77.62 128 LEU A CA 1
ATOM 1005 C C . LEU A 1 128 ? 17.946 0.063 -2.625 1.00 77.62 128 LEU A C 1
ATOM 1007 O O . LEU A 1 128 ? 17.548 -0.068 -1.467 1.00 77.62 128 LEU A O 1
ATOM 1011 N N . ILE A 1 129 ? 18.260 1.251 -3.142 1.00 79.31 129 ILE A N 1
ATOM 1012 C CA . ILE A 1 129 ? 18.226 2.498 -2.370 1.00 79.31 129 ILE A CA 1
ATOM 1013 C C . ILE A 1 129 ? 16.791 2.803 -1.934 1.00 79.31 129 ILE A C 1
ATOM 1015 O O . ILE A 1 129 ? 16.534 3.026 -0.746 1.00 79.31 129 ILE A O 1
ATOM 1019 N N . TRP A 1 130 ? 15.839 2.759 -2.870 1.00 78.75 130 TRP A N 1
ATOM 1020 C CA . TRP A 1 130 ? 14.449 3.090 -2.564 1.00 78.75 130 TRP A CA 1
ATOM 1021 C C . TRP A 1 130 ? 13.782 2.068 -1.653 1.00 78.75 130 TRP A C 1
ATOM 1023 O O . TRP A 1 130 ? 13.019 2.472 -0.778 1.00 78.75 130 TRP A O 1
ATOM 1033 N N . THR A 1 131 ? 14.104 0.778 -1.781 1.00 81.81 131 THR A N 1
ATOM 1034 C CA . THR A 1 131 ? 13.565 -0.254 -0.882 1.00 81.81 131 THR A CA 1
ATOM 1035 C C . THR A 1 131 ? 14.052 -0.045 0.552 1.00 81.81 131 THR A C 1
ATOM 1037 O O . THR A 1 131 ? 13.245 -0.096 1.482 1.00 81.81 131 THR A O 1
ATOM 1040 N N . VAL A 1 132 ? 15.333 0.291 0.757 1.00 86.69 132 VAL A N 1
ATOM 1041 C CA . VAL A 1 132 ? 15.869 0.582 2.101 1.00 86.69 132 VAL A CA 1
ATOM 1042 C C . VAL A 1 132 ? 15.185 1.802 2.709 1.00 86.69 132 VAL A C 1
ATOM 1044 O O . VAL A 1 132 ? 14.747 1.751 3.864 1.00 86.69 132 VAL A O 1
ATOM 1047 N N . VAL A 1 133 ? 15.072 2.891 1.943 1.00 85.88 133 VAL A N 1
ATOM 1048 C CA . VAL A 1 133 ? 14.406 4.123 2.390 1.00 85.88 133 VAL A CA 1
ATOM 1049 C C . VAL A 1 133 ? 12.942 3.844 2.725 1.00 85.88 133 VAL A C 1
ATOM 1051 O O . VAL A 1 133 ? 12.486 4.198 3.813 1.00 85.88 133 VAL A O 1
ATOM 1054 N N . PHE A 1 134 ? 12.227 3.147 1.843 1.00 86.19 134 PHE A N 1
ATOM 1055 C CA . PHE A 1 134 ? 10.826 2.787 2.027 1.00 86.19 134 PHE A CA 1
ATOM 1056 C C . PHE A 1 134 ? 10.601 1.923 3.265 1.00 86.19 134 PHE A C 1
ATOM 1058 O O . PHE A 1 134 ? 9.766 2.268 4.099 1.00 86.19 134 PHE A O 1
ATOM 1065 N N . LEU A 1 135 ? 11.356 0.834 3.428 1.00 87.44 135 LEU A N 1
ATOM 1066 C CA . LEU A 1 135 ? 11.211 -0.059 4.578 1.00 87.44 135 LEU A CA 1
ATOM 1067 C C . LEU A 1 135 ? 11.531 0.670 5.884 1.00 87.44 135 LEU A C 1
ATOM 1069 O O . LEU A 1 135 ? 10.797 0.534 6.865 1.00 87.44 135 LEU A O 1
ATOM 1073 N N . THR A 1 136 ? 12.580 1.494 5.888 1.00 87.38 136 THR A N 1
ATOM 1074 C CA . THR A 1 136 ? 12.964 2.292 7.058 1.00 87.38 136 THR A CA 1
ATOM 1075 C C . THR A 1 136 ? 11.876 3.302 7.423 1.00 87.38 136 THR A C 1
ATOM 1077 O O . THR A 1 136 ? 11.471 3.374 8.587 1.00 87.38 136 THR A O 1
ATOM 1080 N N . MET A 1 137 ? 11.362 4.059 6.446 1.00 86.81 137 MET A N 1
ATOM 1081 C CA . MET A 1 137 ? 10.279 5.022 6.673 1.00 86.81 137 MET A CA 1
ATOM 1082 C C . MET A 1 137 ? 8.985 4.328 7.093 1.00 86.81 137 MET A C 1
ATOM 1084 O O . MET A 1 137 ? 8.355 4.763 8.054 1.00 86.81 137 MET A O 1
ATOM 1088 N N . GLY A 1 138 ? 8.613 3.227 6.441 1.00 85.19 138 GLY A N 1
ATOM 1089 C CA . GLY A 1 138 ? 7.429 2.441 6.780 1.00 85.19 138 GLY A CA 1
ATOM 1090 C C . GLY A 1 138 ? 7.479 1.939 8.222 1.00 85.19 138 GLY A C 1
ATOM 1091 O O . GLY A 1 138 ? 6.541 2.156 8.987 1.00 85.19 138 GLY A O 1
ATOM 1092 N N . MET A 1 139 ? 8.608 1.363 8.641 1.00 87.81 139 MET A N 1
ATOM 1093 C CA . MET A 1 139 ? 8.814 0.941 10.029 1.00 87.81 139 MET A CA 1
ATOM 1094 C C . MET A 1 139 ? 8.770 2.117 11.012 1.00 87.81 139 MET A C 1
ATOM 1096 O O . MET A 1 139 ? 8.148 2.005 12.070 1.00 87.81 139 MET A O 1
ATOM 1100 N N . ALA A 1 140 ? 9.367 3.260 10.667 1.00 85.44 140 ALA A N 1
ATOM 1101 C CA . ALA A 1 140 ? 9.324 4.453 11.511 1.00 85.44 140 ALA A CA 1
ATOM 1102 C C . ALA A 1 140 ? 7.894 5.006 11.672 1.00 85.44 140 ALA A C 1
ATOM 1104 O O . ALA A 1 140 ? 7.489 5.353 12.785 1.00 85.44 140 ALA A O 1
ATOM 1105 N N . VAL A 1 141 ? 7.108 5.042 10.590 1.00 85.50 141 VAL A N 1
ATOM 1106 C CA . VAL A 1 141 ? 5.703 5.486 10.591 1.00 85.50 141 VAL A CA 1
ATOM 1107 C C . VAL A 1 141 ? 4.818 4.533 11.395 1.00 85.50 141 VAL A C 1
ATOM 1109 O O . VAL A 1 141 ? 3.971 4.986 12.170 1.00 85.50 141 VAL A O 1
ATOM 1112 N N . LEU A 1 142 ? 5.060 3.225 11.282 1.00 83.38 142 LEU A N 1
ATOM 1113 C CA . LEU A 1 142 ? 4.389 2.193 12.079 1.00 83.38 142 LEU A CA 1
ATOM 1114 C C . LEU A 1 142 ? 4.837 2.178 13.551 1.00 83.38 142 LEU A C 1
ATOM 1116 O O . LEU A 1 142 ? 4.266 1.456 14.366 1.00 83.38 142 LEU A O 1
ATOM 1120 N N . GLY A 1 143 ? 5.806 3.019 13.922 1.00 80.88 143 GLY A N 1
ATOM 1121 C CA . GLY A 1 143 ? 6.200 3.245 15.307 1.00 80.88 143 GLY A CA 1
ATOM 1122 C C . GLY A 1 143 ? 7.290 2.308 15.821 1.00 80.88 143 GLY A C 1
ATOM 1123 O O . GLY A 1 143 ? 7.497 2.254 17.034 1.00 80.88 143 GLY A O 1
ATOM 1124 N N . VAL A 1 144 ? 8.013 1.610 14.938 1.00 83.44 144 VAL A N 1
ATOM 1125 C CA . VAL A 1 144 ? 9.196 0.828 15.320 1.00 83.44 144 VAL A CA 1
ATOM 1126 C C . VAL A 1 144 ? 10.244 1.778 15.898 1.00 83.44 144 VAL A C 1
ATOM 1128 O O . VAL A 1 144 ? 10.741 2.686 15.229 1.00 83.44 144 VAL A O 1
ATOM 1131 N N . ARG A 1 145 ? 10.568 1.580 17.176 1.00 84.38 145 ARG A N 1
ATOM 1132 C CA . ARG A 1 145 ? 11.626 2.297 17.893 1.00 84.38 145 ARG A CA 1
ATOM 1133 C C . ARG A 1 145 ? 12.556 1.280 18.558 1.00 84.38 145 ARG A C 1
ATOM 1135 O O . ARG A 1 145 ? 12.046 0.296 19.091 1.00 84.38 145 ARG A O 1
ATOM 1142 N N . PRO A 1 146 ? 13.879 1.524 18.596 1.00 88.69 146 PRO A N 1
ATOM 1143 C CA . PRO A 1 146 ? 14.607 2.697 18.087 1.00 88.69 146 PRO A CA 1
ATOM 1144 C C . PRO A 1 146 ? 14.755 2.721 16.551 1.00 88.69 146 PRO A C 1
ATOM 1146 O O . PRO A 1 146 ? 14.675 1.688 15.894 1.00 88.69 146 PRO A O 1
ATOM 1149 N N . ILE A 1 147 ? 15.001 3.907 15.972 1.00 85.19 147 ILE A N 1
ATOM 1150 C CA . ILE A 1 147 ? 15.143 4.097 14.507 1.00 85.19 147 ILE A CA 1
ATOM 1151 C C . ILE A 1 147 ? 16.310 3.276 13.941 1.00 85.19 147 ILE A C 1
ATOM 1153 O O . ILE A 1 147 ? 16.251 2.817 12.807 1.00 85.19 147 ILE A O 1
ATOM 1157 N N . THR A 1 148 ? 17.345 3.025 14.742 1.00 86.25 148 THR A N 1
ATOM 1158 C CA . THR A 1 148 ? 18.471 2.168 14.352 1.00 86.25 148 THR A CA 1
ATOM 1159 C C . THR A 1 148 ? 18.015 0.760 13.984 1.00 86.25 148 THR A C 1
ATOM 1161 O O . THR A 1 148 ? 18.459 0.234 12.971 1.00 86.25 148 THR A O 1
ATOM 1164 N N . SER A 1 149 ? 17.073 0.174 14.729 1.00 87.62 149 SER A N 1
ATOM 1165 C CA . SER A 1 149 ? 16.500 -1.134 14.397 1.00 87.62 149 SER A CA 1
ATOM 1166 C C . SER A 1 149 ? 15.728 -1.102 13.078 1.00 87.62 149 SER A C 1
ATOM 1168 O O . SER A 1 149 ? 15.831 -2.048 12.303 1.00 87.62 149 SER A O 1
ATOM 1170 N N . ALA A 1 150 ? 15.011 -0.009 12.796 1.00 87.19 150 ALA A N 1
ATOM 1171 C CA . ALA A 1 150 ? 14.312 0.173 11.525 1.00 87.19 150 ALA A CA 1
ATOM 1172 C C . ALA A 1 150 ? 15.294 0.285 10.347 1.00 87.19 150 ALA A C 1
ATOM 1174 O O . ALA A 1 150 ? 15.086 -0.361 9.326 1.00 87.19 150 ALA A O 1
ATOM 1175 N N . ILE A 1 151 ? 16.393 1.031 10.503 1.00 88.56 151 ILE A N 1
ATOM 1176 C CA . ILE A 1 151 ? 17.438 1.136 9.474 1.00 88.56 151 ILE A CA 1
ATOM 1177 C C . ILE A 1 151 ? 18.081 -0.232 9.234 1.00 88.56 151 ILE A C 1
ATOM 1179 O O . ILE A 1 151 ? 18.143 -0.690 8.097 1.00 88.56 151 ILE A O 1
ATOM 1183 N N . THR A 1 152 ? 18.522 -0.915 10.295 1.00 89.44 152 THR A N 1
ATOM 1184 C CA . THR A 1 152 ? 19.191 -2.217 10.176 1.00 89.44 152 THR A CA 1
ATOM 1185 C C . THR A 1 152 ? 18.284 -3.251 9.518 1.00 89.44 152 THR A C 1
ATOM 1187 O O . THR A 1 152 ? 18.713 -3.946 8.599 1.00 89.44 152 THR A O 1
ATOM 1190 N N . ALA A 1 153 ? 17.017 -3.329 9.933 1.00 87.69 153 ALA A N 1
ATOM 1191 C CA . ALA A 1 153 ? 16.048 -4.219 9.307 1.00 87.69 153 ALA A CA 1
ATOM 1192 C C . ALA A 1 153 ? 15.784 -3.830 7.844 1.00 87.69 153 ALA A C 1
ATOM 1194 O O . ALA A 1 153 ? 15.741 -4.708 6.988 1.00 87.69 153 ALA A O 1
ATOM 1195 N N . GLY A 1 154 ? 15.668 -2.534 7.540 1.00 87.06 154 GLY A N 1
ATOM 1196 C CA . GLY A 1 154 ? 15.424 -2.042 6.185 1.00 87.06 154 GLY A CA 1
ATOM 1197 C C . GLY A 1 154 ? 16.562 -2.414 5.240 1.00 87.06 154 GLY A C 1
ATOM 1198 O O . GLY A 1 154 ? 16.311 -2.934 4.156 1.00 87.06 154 GLY A O 1
ATOM 1199 N N . VAL A 1 155 ? 17.808 -2.239 5.687 1.00 89.00 155 VAL A N 1
ATOM 1200 C CA . VAL A 1 155 ? 19.012 -2.656 4.957 1.00 89.00 155 VAL A CA 1
ATOM 1201 C C . VAL A 1 155 ? 19.015 -4.169 4.745 1.00 89.00 155 VAL A C 1
ATOM 1203 O O . VAL A 1 155 ? 19.027 -4.618 3.602 1.00 89.00 155 VAL A O 1
ATOM 1206 N N . ILE A 1 156 ? 18.944 -4.961 5.820 1.00 90.88 156 ILE A N 1
ATOM 1207 C CA . ILE A 1 156 ? 19.036 -6.428 5.737 1.00 90.88 156 ILE A CA 1
ATOM 1208 C C . ILE A 1 156 ? 17.948 -6.998 4.825 1.00 90.88 156 ILE A C 1
ATOM 1210 O O . ILE A 1 156 ? 18.249 -7.774 3.921 1.00 90.88 156 ILE A O 1
ATOM 1214 N N . VAL A 1 157 ? 16.692 -6.599 5.033 1.00 87.75 157 VAL A N 1
ATOM 1215 C CA . VAL A 1 157 ? 15.560 -7.108 4.251 1.00 87.75 157 VAL A CA 1
ATOM 1216 C C . VAL A 1 157 ? 15.698 -6.724 2.779 1.00 87.75 157 VAL A C 1
ATOM 1218 O O . VAL A 1 157 ? 15.469 -7.573 1.922 1.00 87.75 157 VAL A O 1
ATOM 1221 N N . SER A 1 158 ? 16.145 -5.503 2.468 1.00 87.12 158 SER A N 1
ATOM 1222 C CA . SER A 1 158 ? 16.359 -5.083 1.074 1.00 87.12 158 SER A CA 1
ATOM 1223 C C . SER A 1 158 ? 17.420 -5.931 0.374 1.00 87.12 158 SER A C 1
ATOM 1225 O O . SER A 1 158 ? 17.193 -6.384 -0.745 1.00 87.12 158 SER A O 1
ATOM 1227 N N . PHE A 1 159 ? 18.546 -6.211 1.039 1.00 85.44 159 PHE A N 1
ATOM 1228 C CA . PHE A 1 159 ? 19.592 -7.079 0.485 1.00 85.44 159 PHE A CA 1
ATOM 1229 C C . PHE A 1 159 ? 19.124 -8.527 0.314 1.00 85.44 159 PHE A C 1
ATOM 1231 O O . PHE A 1 159 ? 19.457 -9.157 -0.687 1.00 85.44 159 PHE A O 1
ATOM 1238 N N . VAL A 1 160 ? 18.334 -9.054 1.255 1.00 87.31 160 VAL A N 1
ATOM 1239 C CA . VAL A 1 160 ? 17.755 -10.402 1.140 1.00 87.31 160 VAL A CA 1
ATOM 1240 C C . VAL A 1 160 ? 16.798 -10.481 -0.049 1.00 87.31 160 VAL A C 1
ATOM 1242 O O . VAL A 1 160 ? 16.914 -11.401 -0.853 1.00 87.31 160 VAL A O 1
ATOM 1245 N N . ILE A 1 161 ? 15.889 -9.512 -0.201 1.00 85.50 161 ILE A N 1
ATOM 1246 C CA . ILE A 1 161 ? 14.948 -9.467 -1.331 1.00 85.50 161 ILE A CA 1
ATOM 1247 C C . ILE A 1 161 ? 15.707 -9.336 -2.656 1.00 85.50 161 ILE A C 1
ATOM 1249 O O . ILE A 1 161 ? 15.431 -10.083 -3.591 1.00 85.50 161 ILE A O 1
ATOM 1253 N N . PHE A 1 162 ? 16.699 -8.444 -2.722 1.00 82.00 162 PHE A N 1
ATOM 1254 C CA . PHE A 1 162 ? 17.550 -8.281 -3.899 1.00 82.00 162 PHE A CA 1
ATOM 1255 C C . PHE A 1 162 ? 18.273 -9.585 -4.269 1.00 82.00 162 PHE A C 1
ATOM 1257 O O . PHE A 1 162 ? 18.234 -10.009 -5.421 1.00 82.00 162 PHE A O 1
ATOM 1264 N N . GLY A 1 163 ? 18.869 -10.268 -3.287 1.00 82.06 163 GLY A N 1
ATOM 1265 C CA . GLY A 1 163 ? 19.524 -11.560 -3.497 1.00 82.06 163 GLY A CA 1
ATOM 1266 C C . GLY A 1 163 ? 18.565 -12.655 -3.972 1.00 82.06 163 GLY A C 1
ATOM 1267 O O . GLY A 1 163 ? 18.923 -13.442 -4.845 1.00 82.06 163 GLY A O 1
ATOM 1268 N N . LEU A 1 164 ? 17.334 -12.688 -3.450 1.00 85.06 164 LEU A N 1
ATOM 1269 C CA . LEU A 1 164 ? 16.298 -13.614 -3.915 1.00 85.06 164 LEU A CA 1
ATOM 1270 C C . LEU A 1 164 ? 15.896 -13.333 -5.366 1.00 85.06 164 LEU A C 1
ATOM 1272 O O . LEU A 1 164 ? 15.778 -14.271 -6.149 1.00 85.06 164 LEU A O 1
ATOM 1276 N N . PHE A 1 165 ? 15.725 -12.066 -5.745 1.00 80.62 165 PHE A N 1
ATOM 1277 C CA . PHE A 1 165 ? 15.401 -11.696 -7.125 1.00 80.62 165 PHE A CA 1
ATOM 1278 C C . PHE A 1 165 ? 16.523 -12.037 -8.105 1.00 80.62 165 PHE A C 1
ATOM 1280 O O . PHE A 1 165 ? 16.236 -12.602 -9.160 1.00 80.62 165 PHE A O 1
ATOM 1287 N N . LEU A 1 166 ? 17.785 -11.817 -7.721 1.00 76.69 166 LEU A N 1
ATOM 1288 C CA . LEU A 1 166 ? 18.936 -12.281 -8.501 1.00 76.69 166 LEU A CA 1
ATOM 1289 C C . LEU A 1 166 ? 18.943 -13.805 -8.665 1.00 76.69 166 LEU A C 1
ATOM 1291 O O . LEU A 1 166 ? 19.186 -14.305 -9.759 1.00 76.69 166 LEU A O 1
ATOM 1295 N N . LEU A 1 167 ? 18.644 -14.552 -7.599 1.00 80.12 167 LEU A N 1
ATOM 1296 C CA . LEU A 1 167 ? 18.619 -16.017 -7.638 1.00 80.12 167 LEU A CA 1
ATOM 1297 C C . LEU A 1 167 ? 17.494 -16.558 -8.533 1.00 80.12 167 LEU A C 1
ATOM 1299 O O . LEU A 1 167 ? 17.669 -17.586 -9.184 1.00 80.12 167 LEU A O 1
ATOM 1303 N N . ILE A 1 168 ? 16.354 -15.865 -8.582 1.00 82.00 168 ILE A N 1
ATOM 1304 C CA . ILE A 1 168 ? 15.208 -16.207 -9.441 1.00 82.00 168 ILE A CA 1
ATOM 1305 C C . ILE A 1 168 ? 15.440 -15.742 -10.897 1.00 82.00 168 ILE A C 1
ATOM 1307 O O . ILE A 1 168 ? 14.730 -16.184 -11.798 1.00 82.00 168 ILE A O 1
ATOM 1311 N N . GLY A 1 169 ? 16.457 -14.909 -11.149 1.00 70.12 169 GLY A N 1
ATOM 1312 C CA . GLY A 1 169 ? 16.770 -14.376 -12.478 1.00 70.12 169 GLY A CA 1
ATOM 1313 C C . GLY A 1 169 ? 15.804 -13.280 -12.932 1.00 70.12 169 GLY A C 1
ATOM 1314 O O . GLY A 1 169 ? 15.516 -13.174 -14.120 1.00 70.12 169 GLY A O 1
ATOM 1315 N N . ILE A 1 170 ? 15.253 -12.508 -11.990 1.00 71.69 170 ILE A N 1
ATOM 1316 C CA . ILE A 1 170 ? 14.393 -11.359 -12.293 1.00 71.69 170 ILE A CA 1
ATOM 1317 C C . ILE A 1 170 ? 15.279 -10.128 -12.485 1.00 71.69 170 ILE A C 1
ATOM 1319 O O . ILE A 1 170 ? 15.941 -9.691 -11.542 1.00 71.69 170 ILE A O 1
ATOM 1323 N N . ASP A 1 171 ? 15.241 -9.548 -13.684 1.00 62.81 171 ASP A N 1
ATOM 1324 C CA . ASP A 1 171 ? 15.905 -8.279 -13.971 1.00 62.81 171 ASP A CA 1
ATOM 1325 C C . ASP A 1 171 ? 15.204 -7.138 -13.229 1.00 62.81 171 ASP A C 1
ATOM 1327 O O . ASP A 1 171 ? 14.007 -6.887 -13.401 1.00 62.81 171 ASP A O 1
ATOM 1331 N N . LEU A 1 172 ? 15.957 -6.448 -12.375 1.00 62.78 172 LEU A N 1
ATOM 1332 C CA . LEU A 1 172 ? 15.462 -5.306 -11.615 1.00 62.78 172 LEU A CA 1
ATOM 1333 C C . LEU A 1 172 ? 15.797 -3.997 -12.339 1.00 62.78 172 LEU A C 1
ATOM 1335 O O . LEU A 1 172 ? 16.885 -3.884 -12.914 1.00 62.78 172 LEU A O 1
ATOM 1339 N N . PRO A 1 173 ? 14.902 -2.988 -12.285 1.00 57.66 173 PRO A N 1
ATOM 1340 C CA . PRO A 1 173 ? 15.193 -1.659 -12.808 1.00 57.66 173 PRO A CA 1
ATOM 1341 C C . PRO A 1 173 ? 16.491 -1.125 -12.186 1.00 57.66 173 PRO A C 1
ATOM 1343 O O . PRO A 1 173 ? 16.781 -1.376 -11.015 1.00 57.66 173 PRO A O 1
ATOM 1346 N N . GLN A 1 174 ? 17.294 -0.488 -13.043 1.00 58.81 174 GLN A N 1
ATOM 1347 C CA . GLN A 1 174 ? 18.736 -0.269 -12.913 1.00 58.81 174 GLN A CA 1
ATOM 1348 C C . GLN A 1 174 ? 19.244 -0.127 -11.473 1.00 58.81 174 GLN A C 1
ATOM 1350 O O . GLN A 1 174 ? 19.230 0.951 -10.886 1.00 58.81 174 GLN A O 1
ATOM 1355 N N . SER A 1 175 ? 19.770 -1.224 -10.926 1.00 53.56 175 SER A N 1
ATOM 1356 C CA . SER A 1 175 ? 20.601 -1.152 -9.728 1.00 53.56 175 SER A CA 1
ATOM 1357 C C . SER A 1 175 ? 22.007 -0.723 -10.143 1.00 53.56 175 SER A C 1
ATOM 1359 O O . SER A 1 175 ? 22.579 -1.281 -11.084 1.00 53.56 175 SER A O 1
ATOM 1361 N N . VAL A 1 176 ? 22.602 0.236 -9.429 1.00 56.31 176 VAL A N 1
ATOM 1362 C CA . VAL A 1 176 ? 24.013 0.638 -9.624 1.00 56.31 176 VAL A CA 1
ATOM 1363 C C . VAL A 1 176 ? 24.950 -0.585 -9.595 1.00 56.31 176 VAL A C 1
ATOM 1365 O O . VAL A 1 176 ? 25.975 -0.623 -10.269 1.00 56.31 176 VAL A O 1
ATOM 1368 N N . ILE A 1 177 ? 24.554 -1.638 -8.874 1.00 53.16 177 ILE A N 1
ATOM 1369 C CA . ILE A 1 177 ? 25.256 -2.922 -8.798 1.00 53.16 177 ILE A CA 1
ATOM 1370 C C . ILE A 1 177 ? 25.148 -3.729 -10.105 1.00 53.16 177 ILE A C 1
ATOM 1372 O O . ILE A 1 177 ? 26.152 -4.287 -10.531 1.00 53.16 177 ILE A O 1
ATOM 1376 N N . GLY A 1 178 ? 23.990 -3.771 -10.773 1.00 55.00 178 GLY A N 1
ATOM 1377 C CA . GLY A 1 178 ? 23.838 -4.442 -12.075 1.00 55.00 178 GLY A CA 1
ATOM 1378 C C . GLY A 1 178 ? 24.690 -3.799 -13.175 1.00 55.00 178 GLY A C 1
ATOM 1379 O O . GLY A 1 178 ? 25.319 -4.504 -13.963 1.00 55.00 178 GLY A O 1
ATOM 1380 N N . GLN A 1 179 ? 24.816 -2.465 -13.154 1.00 57.88 179 GLN A N 1
ATOM 1381 C CA . GLN A 1 179 ? 25.746 -1.741 -14.032 1.00 57.88 179 GLN A CA 1
ATOM 1382 C C . GLN A 1 179 ? 27.220 -2.061 -13.716 1.00 57.88 179 GLN A C 1
ATOM 1384 O O . GLN A 1 179 ? 28.029 -2.187 -14.631 1.00 57.88 179 GLN A O 1
ATOM 1389 N N . LEU A 1 180 ? 27.577 -2.230 -12.436 1.00 55.97 180 LEU A N 1
ATOM 1390 C CA . LEU A 1 180 ? 28.939 -2.591 -12.010 1.00 55.97 180 LEU A CA 1
ATOM 1391 C C . LEU A 1 180 ? 29.294 -4.065 -12.270 1.00 55.97 180 LEU A C 1
ATOM 1393 O O . LEU A 1 180 ? 30.465 -4.378 -12.474 1.00 55.97 180 LEU A O 1
ATOM 1397 N N . LEU A 1 181 ? 28.308 -4.966 -12.262 1.00 57.56 181 LEU A N 1
ATOM 1398 C CA . LEU A 1 181 ? 28.488 -6.401 -12.515 1.00 57.56 181 LEU A CA 1
ATOM 1399 C C . LEU A 1 181 ? 28.411 -6.773 -14.006 1.00 57.56 181 LEU A C 1
ATOM 1401 O O . LEU A 1 181 ? 28.649 -7.929 -14.349 1.00 57.56 181 LEU A O 1
ATOM 1405 N N . GLY A 1 182 ? 28.121 -5.813 -14.893 1.00 52.19 182 GLY A N 1
ATOM 1406 C CA . GLY A 1 182 ? 28.104 -6.024 -16.345 1.00 52.19 182 GLY A CA 1
ATOM 1407 C C . GLY A 1 182 ? 26.962 -6.921 -16.835 1.00 52.19 182 GLY A C 1
ATOM 1408 O O . GLY A 1 182 ? 27.038 -7.467 -17.932 1.00 52.19 182 GLY A O 1
ATOM 1409 N N . THR A 1 183 ? 25.917 -7.095 -16.027 1.00 50.31 183 THR A N 1
ATOM 1410 C CA . THR A 1 183 ? 24.693 -7.803 -16.409 1.00 50.31 183 THR A CA 1
ATOM 1411 C C . THR A 1 183 ? 23.699 -6.773 -16.938 1.00 50.31 183 THR A C 1
ATOM 1413 O O . THR A 1 183 ? 22.830 -6.304 -16.202 1.00 50.31 183 THR A O 1
ATOM 1416 N N . SER A 1 184 ? 23.902 -6.357 -18.187 1.00 45.28 184 SER A N 1
ATOM 1417 C CA . SER A 1 184 ? 22.978 -5.527 -18.971 1.00 45.28 184 SER A CA 1
ATOM 1418 C C . SER A 1 184 ? 22.592 -6.248 -20.248 1.00 45.28 184 SER A C 1
ATOM 1420 O O . SER A 1 184 ? 23.544 -6.712 -20.922 1.00 45.28 184 SER A O 1
#

Radius of gyration: 20.93 Å; chains: 1; bounding box: 52×37×60 Å

Sequence (184 aa):
MASSDRSVGWLRTNQGVAACLVVAMLALLGYLLSQDWVYQQQRDGFRLGFFTMVSALVMLVCVGFTLIGKQKDQATPEMARMRGSDWLRGIAALLTMLVYYVLAWDAHFSQDWVRAILDVIPFTGDFLIWTVVFLTMGMAVLGVRPITSAITAGVIVSFVIFGLFLLIGIDLPQSVIGQLLGTS

Foldseek 3Di:
DDDPCPPQPLCLFLLNVLVVLLVVLVVVLVVLVPDPQQQDADPVRDRPVPVVNVVSVVSNVVSVCSNVDPRRRDGDPVSSPDDVVVVVLVVQLVVLVVVLCLQAPDPDPNCPPCVVVNVVPPCRNAQLVSQLVSQLSNCVSVPDPDSVVSNVCSNVVSVVVVVVCVVVVHDGGDHVVCVVVVVD